Protein AF-A0A9N9AVM8-F1 (afdb_monomer_lite)

Radius of gyration: 22.64 Å; chains: 1; bounding box: 52×46×66 Å

Sequence (321 aa):
MDRPEHSYEWLEKNLNISKNNDIYFIKDAARLDYRIYDTPNSTLPYSKYSRKMEISDLLAIDTKVIHFGSLFGTFRVVPELSTNLEHAVFIRKHLVPTNSLVQRAANRIINKLGGAKNFIGLHIRVSDGFFMKFARPNIDKIYHQIIDTFTNLSPQEVDVLEGGTHDSDILVDDTVDLSKRQSRSIEIDNSSYQEIVNLNTLKEVKCRKPLHPTDKGVNTIIYIATDAESPRTNPLLFKFFNTFPCVFILDDFDQELAEIKSVRNAEDKTPLVSYLIPLLDATISANGFRFYGTPRSTFSKYIDKTLHPLYSGKELLIELE

pLDDT: mean 87.28, std 14.26, range [27.2, 98.62]

Structure (mmCIF, N/CA/C/O backbone):
data_AF-A0A9N9AVM8-F1
#
_entry.id   AF-A0A9N9AVM8-F1
#
loop_
_atom_site.group_PDB
_atom_site.id
_atom_site.type_symbol
_atom_site.label_atom_id
_atom_site.label_alt_id
_atom_site.label_comp_id
_atom_site.label_asym_id
_atom_site.label_entity_id
_atom_site.label_seq_id
_atom_site.pdbx_PDB_ins_code
_atom_site.Cartn_x
_atom_site.Cartn_y
_atom_site.Cartn_z
_atom_site.occupancy
_atom_site.B_iso_or_equiv
_atom_site.auth_seq_id
_atom_site.auth_comp_id
_atom_site.auth_asym_id
_atom_site.auth_atom_id
_atom_site.pdbx_PDB_model_num
ATOM 1 N N . MET A 1 1 ? -10.253 -20.100 12.403 1.00 47.50 1 MET A N 1
ATOM 2 C CA . MET A 1 1 ? -9.473 -19.988 13.648 1.00 47.50 1 MET A CA 1
ATOM 3 C C . MET A 1 1 ? -10.335 -19.248 14.637 1.00 47.50 1 MET A C 1
ATOM 5 O O . MET A 1 1 ? -10.527 -18.048 14.465 1.00 47.50 1 MET A O 1
ATOM 9 N N . ASP A 1 2 ? -10.887 -19.965 15.609 1.00 55.25 2 ASP A N 1
ATOM 10 C CA . ASP A 1 2 ? -11.349 -19.305 16.824 1.00 55.25 2 ASP A CA 1
ATOM 11 C C . ASP A 1 2 ? -10.125 -18.716 17.521 1.00 55.25 2 ASP A C 1
ATOM 13 O O . ASP A 1 2 ? -9.055 -19.323 17.500 1.00 55.25 2 ASP A O 1
ATOM 17 N N . ARG A 1 3 ? -10.266 -17.503 18.051 1.00 65.44 3 ARG A N 1
ATOM 18 C CA . ARG A 1 3 ? -9.274 -16.854 18.909 1.00 65.44 3 ARG A CA 1
ATOM 19 C C . ARG A 1 3 ? -9.744 -17.064 20.340 1.00 65.44 3 ARG A C 1
ATOM 21 O O . ARG A 1 3 ? -10.623 -16.311 20.771 1.00 65.44 3 ARG A O 1
ATOM 28 N N . PRO A 1 4 ? -9.275 -18.107 21.049 1.00 73.56 4 PRO A N 1
ATOM 29 C CA . PRO A 1 4 ? -9.786 -18.432 22.375 1.00 73.56 4 PRO A CA 1
ATOM 30 C C . PRO A 1 4 ? -9.653 -17.251 23.334 1.00 73.56 4 PRO A C 1
ATOM 32 O O . PRO A 1 4 ? -10.527 -17.040 24.163 1.00 73.56 4 PRO A O 1
ATOM 35 N N . GLU A 1 5 ? -8.620 -16.427 23.165 1.00 72.12 5 GLU A N 1
ATOM 36 C CA . GLU A 1 5 ? -8.361 -15.207 23.925 1.00 72.12 5 GLU A CA 1
ATOM 37 C C . GLU A 1 5 ? -9.397 -14.092 23.714 1.00 72.12 5 GLU A C 1
ATOM 39 O O . GLU A 1 5 ? -9.464 -13.150 24.494 1.00 72.12 5 GLU A O 1
ATOM 44 N N . HIS A 1 6 ? -10.236 -14.189 22.682 1.00 73.00 6 HIS A N 1
ATOM 45 C CA . HIS A 1 6 ? -11.364 -13.282 22.455 1.00 73.00 6 HIS A CA 1
ATOM 46 C C . HIS A 1 6 ? -12.717 -13.945 22.765 1.00 73.00 6 HIS A C 1
ATOM 48 O O . HIS A 1 6 ? -13.763 -13.325 22.560 1.00 73.00 6 HIS A O 1
ATOM 54 N N . SER A 1 7 ? -12.722 -15.201 23.227 1.00 82.19 7 SER A N 1
ATOM 55 C CA . SER A 1 7 ? -13.952 -15.877 23.647 1.00 82.19 7 SER A CA 1
ATOM 56 C C . SER A 1 7 ? -14.529 -15.224 24.900 1.00 82.19 7 SER A C 1
ATOM 58 O O . SER A 1 7 ? -13.802 -14.654 25.719 1.00 82.19 7 SER A O 1
ATOM 60 N N . TYR A 1 8 ? -15.847 -15.325 25.071 1.00 80.62 8 TYR A N 1
ATOM 61 C CA . TYR A 1 8 ? -16.497 -14.816 26.277 1.00 80.62 8 TYR A CA 1
ATOM 62 C C . TYR A 1 8 ? -15.976 -15.542 27.511 1.00 80.62 8 TYR A C 1
ATOM 64 O O . TYR A 1 8 ? -15.649 -14.900 28.498 1.00 80.62 8 TYR A O 1
ATOM 72 N N . GLU A 1 9 ? -15.791 -16.854 27.410 1.00 85.12 9 GLU A N 1
ATOM 73 C CA . GLU A 1 9 ? -15.259 -17.694 28.473 1.00 85.12 9 GLU A CA 1
ATOM 74 C C . GLU A 1 9 ? -13.873 -17.214 28.922 1.00 85.12 9 GLU A C 1
ATOM 76 O O . GLU A 1 9 ? -13.580 -17.165 30.118 1.00 85.12 9 GLU A O 1
ATOM 81 N N . TRP A 1 10 ? -13.014 -16.818 27.976 1.00 87.50 10 TRP A N 1
ATOM 82 C CA . TRP A 1 10 ? -11.709 -16.253 28.303 1.00 87.50 10 TRP A CA 1
ATOM 83 C C . TRP A 1 10 ? -11.830 -14.873 28.944 1.00 87.50 10 TRP A C 1
ATOM 85 O O . TRP A 1 10 ? -11.175 -14.633 29.959 1.00 87.50 10 TRP A O 1
ATOM 95 N N . LEU A 1 11 ? -12.657 -13.979 28.395 1.00 83.31 11 LEU A N 1
ATOM 96 C CA . LEU A 1 11 ? -12.836 -12.632 28.940 1.00 83.31 11 LEU A CA 1
ATOM 97 C C . LEU A 1 11 ? -13.381 -12.682 30.372 1.00 83.31 11 LEU A C 1
ATOM 99 O O . LEU A 1 11 ? -12.832 -12.029 31.255 1.00 83.31 11 LEU A O 1
ATOM 103 N N . GLU A 1 12 ? -14.401 -13.501 30.627 1.00 87.44 12 GLU A N 1
ATOM 104 C CA . GLU A 1 12 ? -14.993 -13.665 31.957 1.00 87.44 12 GLU A CA 1
ATOM 105 C C . GLU A 1 12 ? -13.974 -14.232 32.952 1.00 87.44 12 GLU A C 1
ATOM 107 O O . GLU A 1 12 ? -13.788 -13.685 34.042 1.00 87.44 12 GLU A O 1
ATOM 112 N N . LYS A 1 13 ? -13.237 -15.276 32.548 1.00 86.56 13 LYS A N 1
ATOM 113 C CA . LYS A 1 13 ? -12.227 -15.926 33.391 1.00 86.56 13 LYS A CA 1
ATOM 114 C C . LYS A 1 13 ? -11.033 -15.025 33.715 1.00 86.56 13 LYS A C 1
ATOM 116 O O . LYS A 1 13 ? -10.505 -15.113 34.821 1.00 86.56 13 LYS A O 1
ATOM 121 N N . ASN A 1 14 ? -10.566 -14.217 32.762 1.00 88.19 14 ASN A N 1
ATOM 122 C CA . ASN A 1 14 ? -9.300 -13.486 32.896 1.00 88.19 14 ASN A CA 1
ATOM 123 C C . ASN A 1 14 ? -9.474 -12.012 33.277 1.00 88.19 14 ASN A C 1
ATOM 125 O O . ASN A 1 14 ? -8.561 -11.440 33.866 1.00 88.19 14 ASN A O 1
ATOM 129 N N . LEU A 1 15 ? -10.614 -11.391 32.963 1.00 85.31 15 LEU A N 1
ATOM 130 C CA . LEU A 1 15 ? -10.867 -9.973 33.245 1.00 85.31 15 LEU A CA 1
ATOM 131 C C . LEU A 1 15 ? -11.865 -9.752 34.390 1.00 85.31 15 LEU A C 1
ATOM 133 O O . LEU A 1 15 ? -12.131 -8.605 34.739 1.00 85.31 15 LEU A O 1
ATOM 137 N N . ASN A 1 16 ? -12.400 -10.826 34.989 1.00 87.06 16 ASN A N 1
ATOM 138 C CA . ASN A 1 16 ? -13.416 -10.762 36.046 1.00 87.06 16 ASN A CA 1
ATOM 139 C C . ASN A 1 16 ? -14.626 -9.895 35.636 1.00 87.06 16 ASN A C 1
ATOM 141 O O . ASN A 1 16 ? -15.100 -9.033 36.386 1.00 87.06 16 ASN A O 1
ATOM 145 N N . ILE A 1 17 ? -15.084 -10.104 34.400 1.00 88.69 17 ILE A N 1
ATOM 146 C CA . ILE A 1 17 ? -16.274 -9.465 33.836 1.00 88.69 17 ILE A CA 1
ATOM 147 C C . ILE A 1 17 ? -17.387 -10.500 33.674 1.00 88.69 17 ILE A C 1
ATOM 149 O O . ILE A 1 17 ? -17.114 -11.666 33.424 1.00 88.69 17 ILE A O 1
ATOM 153 N N . SER A 1 18 ? -18.641 -10.081 33.795 1.00 87.75 18 SER A N 1
ATOM 154 C CA . SER A 1 18 ? -19.824 -10.863 33.429 1.00 87.75 18 SER A CA 1
ATOM 155 C C . SER A 1 18 ? -20.342 -10.393 32.076 1.00 87.75 18 SER A C 1
ATOM 157 O O . SER A 1 18 ? -20.694 -9.221 31.929 1.00 87.75 18 SER A O 1
ATOM 159 N N . LYS A 1 19 ? -20.463 -11.289 31.091 1.00 83.38 19 LYS A N 1
ATOM 160 C CA . LYS A 1 19 ? -20.948 -10.934 29.746 1.00 83.38 19 LYS A CA 1
ATOM 161 C C . LYS A 1 19 ? -22.287 -10.192 29.761 1.00 83.38 19 LYS A C 1
ATOM 163 O O . LYS A 1 19 ? -22.502 -9.306 28.939 1.00 83.38 19 LYS A O 1
ATOM 168 N N . ASN A 1 20 ? -23.183 -10.570 30.670 1.00 85.62 20 ASN A N 1
ATOM 169 C CA . ASN A 1 20 ? -24.544 -10.036 30.718 1.00 85.62 20 ASN A CA 1
ATOM 170 C C . ASN A 1 20 ? -24.656 -8.719 31.498 1.00 85.62 20 ASN A C 1
ATOM 172 O O . ASN A 1 20 ? -25.630 -8.001 31.300 1.00 85.62 20 ASN A O 1
ATOM 176 N N . ASN A 1 21 ? -23.687 -8.409 32.367 1.00 86.94 21 ASN A N 1
ATOM 177 C CA . ASN A 1 21 ? -23.789 -7.277 33.295 1.00 86.94 21 ASN A CA 1
ATOM 178 C C . ASN A 1 21 ? -22.694 -6.221 33.099 1.00 86.94 21 ASN A C 1
ATOM 180 O O . ASN A 1 21 ? -22.912 -5.062 33.426 1.00 86.94 21 ASN A O 1
ATOM 184 N N . ASP A 1 22 ? -21.524 -6.605 32.588 1.00 91.31 22 ASP A N 1
ATOM 185 C CA . ASP A 1 22 ? -20.335 -5.746 32.542 1.00 91.31 22 ASP A CA 1
ATOM 186 C C . ASP A 1 22 ? -19.972 -5.275 31.123 1.00 91.31 22 ASP A C 1
ATOM 188 O O . ASP A 1 22 ? -19.019 -4.507 30.967 1.00 91.31 22 ASP A O 1
ATOM 192 N N . ILE A 1 23 ? -20.702 -5.729 30.094 1.00 90.12 23 ILE A N 1
ATOM 193 C CA . ILE A 1 23 ? -20.414 -5.418 28.688 1.00 90.12 23 ILE A CA 1
ATOM 194 C C . ILE A 1 23 ? -21.560 -4.634 28.048 1.00 90.12 23 ILE A C 1
ATOM 196 O O . ILE A 1 23 ? -22.674 -5.140 27.904 1.00 90.12 23 ILE A O 1
ATOM 200 N N . TYR A 1 24 ? -21.255 -3.434 27.558 1.00 93.12 24 TYR A N 1
ATOM 201 C CA . TYR A 1 24 ? -22.134 -2.693 26.662 1.00 93.12 24 TYR A CA 1
ATOM 202 C C . TYR A 1 24 ? -21.805 -3.004 25.200 1.00 93.12 24 TYR A C 1
ATOM 204 O O . TYR A 1 24 ? -20.690 -2.774 24.726 1.00 93.12 24 TYR A O 1
ATOM 212 N N . PHE A 1 25 ? -22.785 -3.516 24.456 1.00 91.38 25 PHE A N 1
ATOM 213 C CA . PHE A 1 25 ? -22.599 -3.907 23.060 1.00 91.38 25 PHE A CA 1
ATOM 214 C C . PHE A 1 25 ? -23.046 -2.813 22.095 1.00 91.38 25 PHE A C 1
ATOM 216 O O . PHE A 1 25 ? -24.234 -2.513 21.983 1.00 91.38 25 PHE A O 1
ATOM 223 N N . ILE A 1 26 ? -22.107 -2.319 21.295 1.00 92.88 26 ILE A N 1
ATOM 224 C CA . ILE A 1 26 ? -22.390 -1.480 20.132 1.00 92.88 26 ILE A CA 1
ATOM 225 C C . ILE A 1 26 ? -22.439 -2.393 18.912 1.00 92.88 26 ILE A C 1
ATOM 227 O O . ILE A 1 26 ? -21.410 -2.763 18.348 1.00 92.88 26 ILE A O 1
ATOM 231 N N . LYS A 1 27 ? -23.650 -2.795 18.527 1.00 90.44 27 LYS A N 1
ATOM 232 C CA . LYS A 1 27 ? -23.879 -3.671 17.373 1.00 90.44 27 LYS A CA 1
ATOM 233 C C . LYS A 1 27 ? -24.031 -2.841 16.101 1.00 90.44 27 LYS A C 1
ATOM 235 O O . LYS A 1 27 ? -24.834 -1.912 16.069 1.00 90.44 27 LYS A O 1
ATOM 240 N N . ASP A 1 28 ? -23.292 -3.198 15.055 1.00 89.56 28 ASP A N 1
ATOM 241 C CA . ASP A 1 28 ? -23.462 -2.616 13.725 1.00 89.56 28 ASP A CA 1
ATOM 242 C C . ASP A 1 28 ? -24.804 -3.072 13.124 1.00 89.56 28 ASP A C 1
ATOM 244 O O . ASP A 1 28 ? -25.067 -4.271 13.014 1.00 89.56 28 ASP A O 1
ATOM 248 N N . ALA A 1 29 ? -25.640 -2.127 12.690 1.00 89.19 29 ALA A N 1
ATOM 249 C CA . ALA A 1 29 ? -26.863 -2.442 11.939 1.00 89.19 29 ALA A CA 1
ATOM 250 C C . ALA A 1 29 ? -26.583 -2.781 10.461 1.00 89.19 29 ALA A C 1
ATOM 252 O O . ALA A 1 29 ? -27.366 -3.465 9.801 1.00 89.19 29 ALA A O 1
ATOM 253 N N . ALA A 1 30 ? -25.460 -2.293 9.930 1.00 87.19 30 ALA A N 1
ATOM 254 C CA . ALA A 1 30 ? -25.038 -2.479 8.549 1.00 87.19 30 ALA A CA 1
ATOM 255 C C . ALA A 1 30 ? -23.512 -2.369 8.416 1.00 87.19 30 ALA A C 1
ATOM 257 O O . ALA A 1 30 ? -22.801 -1.924 9.317 1.00 87.19 30 ALA A O 1
ATOM 258 N N . ARG A 1 31 ? -22.978 -2.732 7.245 1.00 84.44 31 ARG A N 1
ATOM 259 C CA . ARG A 1 31 ? -21.565 -2.491 6.930 1.00 84.44 31 ARG A CA 1
ATOM 260 C C . ARG A 1 31 ? -21.314 -0.981 6.865 1.00 84.44 31 ARG A C 1
ATOM 262 O O . ARG A 1 31 ? -21.927 -0.322 6.034 1.00 84.44 31 ARG A O 1
ATOM 269 N N . LEU A 1 32 ? -20.346 -0.484 7.644 1.00 88.31 32 LEU A N 1
ATOM 270 C CA . LEU A 1 32 ? -20.077 0.956 7.812 1.00 88.31 32 LEU A CA 1
ATOM 271 C C . LEU A 1 32 ? -21.249 1.680 8.504 1.00 88.31 32 LEU A C 1
ATOM 273 O O . LEU A 1 32 ? -21.699 2.726 8.049 1.00 88.31 32 LEU A O 1
ATOM 277 N N . ASP A 1 33 ? -21.758 1.110 9.596 1.00 93.25 33 ASP A N 1
ATOM 278 C CA . ASP A 1 33 ? -22.875 1.685 10.352 1.00 93.25 33 ASP A CA 1
ATOM 279 C C . ASP A 1 33 ? -22.539 3.085 10.893 1.00 93.25 33 ASP A C 1
ATOM 281 O O . ASP A 1 33 ? -23.108 4.074 10.443 1.00 93.25 33 ASP A O 1
ATOM 285 N N . TYR A 1 34 ? -21.555 3.202 11.783 1.00 93.50 34 TYR A N 1
ATOM 286 C CA . TYR A 1 34 ? -21.273 4.452 12.491 1.00 93.50 34 TYR A CA 1
ATOM 287 C C . TYR A 1 34 ? -19.883 5.025 12.208 1.00 93.50 34 TYR A C 1
ATOM 289 O O . TYR A 1 34 ? -18.908 4.288 12.023 1.00 93.50 34 TYR A O 1
ATOM 297 N N . ARG A 1 35 ? -19.805 6.358 12.258 1.00 94.06 35 ARG A N 1
ATOM 298 C CA . ARG A 1 35 ? -18.573 7.153 12.335 1.00 94.06 35 ARG A CA 1
ATOM 299 C C . ARG A 1 35 ? -18.531 7.864 13.690 1.00 94.06 35 ARG A C 1
ATOM 301 O O . ARG A 1 35 ? -19.532 8.445 14.099 1.00 94.06 35 ARG A O 1
ATOM 308 N N . ILE A 1 36 ? -17.400 7.765 14.380 1.00 94.75 36 ILE A N 1
ATOM 309 C CA . ILE A 1 36 ? -17.165 8.281 15.731 1.00 94.75 36 ILE A CA 1
ATOM 310 C C . ILE A 1 36 ? -16.502 9.656 15.633 1.00 94.75 36 ILE A C 1
ATOM 312 O O . ILE A 1 36 ? -15.448 9.779 15.010 1.00 94.75 36 ILE A O 1
ATOM 316 N N . TYR A 1 37 ? -17.100 10.653 16.273 1.00 95.50 37 TYR A N 1
ATOM 317 C CA . TYR A 1 37 ? -16.641 12.038 16.313 1.00 95.50 37 TYR A CA 1
ATOM 318 C C . TYR A 1 37 ? -16.233 12.410 17.729 1.00 95.50 37 TYR A C 1
ATOM 320 O O . TYR A 1 37 ? -16.949 12.110 18.684 1.00 95.50 37 TYR A O 1
ATOM 328 N N . ASP A 1 38 ? -15.094 13.074 17.871 1.00 94.94 38 ASP A N 1
ATOM 329 C CA . ASP A 1 38 ? -14.595 13.495 19.177 1.00 94.94 38 ASP A CA 1
ATOM 330 C C . ASP A 1 38 ? -15.118 14.861 19.641 1.00 94.94 38 ASP A C 1
ATOM 332 O O . ASP A 1 38 ? -14.898 15.243 20.788 1.00 94.94 38 ASP A O 1
ATOM 336 N N . THR A 1 39 ? -15.851 15.565 18.776 1.00 92.19 39 THR A N 1
ATOM 337 C CA . THR A 1 39 ? -16.512 16.833 19.083 1.00 92.19 39 THR A CA 1
ATOM 338 C C . THR A 1 39 ? -17.985 16.820 18.650 1.00 92.19 39 THR A C 1
ATOM 340 O O . THR A 1 39 ? -18.301 16.429 17.517 1.00 92.19 39 THR A O 1
ATOM 343 N N . PRO A 1 40 ? -18.916 17.288 19.506 1.00 88.94 40 PRO A N 1
ATOM 344 C CA . PRO A 1 40 ? -20.331 17.390 19.145 1.00 88.94 40 PRO A CA 1
ATOM 345 C C . PRO A 1 40 ? -20.565 18.405 18.018 1.00 88.94 40 PRO A C 1
ATOM 347 O O . PRO A 1 40 ? -21.476 18.241 17.207 1.00 88.94 40 PRO A O 1
ATOM 350 N N . ASN A 1 41 ? -19.683 19.402 17.899 1.00 91.38 41 ASN A N 1
ATOM 351 C CA . ASN A 1 41 ? -19.792 20.502 16.940 1.00 91.38 41 ASN A CA 1
ATOM 352 C C . ASN A 1 41 ? -19.173 20.199 15.566 1.00 91.38 41 ASN A C 1
ATOM 354 O O . ASN A 1 41 ? -19.029 21.115 14.757 1.00 91.38 41 ASN A O 1
ATOM 358 N N . SER A 1 42 ? -18.788 18.946 15.300 1.00 92.00 42 SER A N 1
ATOM 359 C CA . SER A 1 42 ? -18.222 18.563 14.004 1.00 92.00 42 SER A CA 1
ATOM 360 C C . SER A 1 42 ? -19.177 18.900 12.861 1.00 92.00 42 SER A C 1
ATOM 362 O O . SER A 1 42 ? -20.348 18.508 12.874 1.00 92.00 42 SER A O 1
ATOM 364 N N . THR A 1 43 ? -18.657 19.588 11.848 1.00 92.00 43 THR A N 1
ATOM 365 C CA . THR A 1 43 ? -19.361 19.869 10.589 1.00 92.00 43 THR A CA 1
ATOM 366 C C . THR A 1 43 ? -19.018 18.858 9.493 1.00 92.00 43 THR A C 1
ATOM 368 O O . THR A 1 43 ? -19.553 18.949 8.386 1.00 92.00 43 THR A O 1
ATOM 371 N N . LEU A 1 44 ? -18.149 17.880 9.782 1.00 91.44 44 LEU A N 1
ATOM 372 C CA . LEU A 1 44 ? -17.693 16.900 8.801 1.00 91.44 44 LEU A CA 1
ATOM 373 C C . LEU A 1 44 ? -18.787 15.862 8.495 1.00 91.44 44 LEU A C 1
ATOM 375 O O . LEU A 1 44 ? -19.389 15.289 9.413 1.00 91.44 44 LEU A O 1
ATOM 379 N N . PRO A 1 45 ? -19.046 15.559 7.209 1.00 89.69 45 PRO A N 1
ATOM 380 C CA . PRO A 1 45 ? -20.104 14.637 6.812 1.00 89.69 45 PRO A CA 1
ATOM 381 C C . PRO A 1 45 ? -19.839 13.211 7.302 1.00 89.69 45 PRO A C 1
ATOM 383 O O . PRO A 1 45 ? -18.712 12.816 7.575 1.00 89.69 45 PRO A O 1
ATOM 386 N N . TYR A 1 46 ? -20.862 12.354 7.316 1.00 87.88 46 TYR A N 1
ATOM 387 C CA . TYR A 1 46 ? -20.686 10.935 7.678 1.00 87.88 46 TYR A CA 1
ATOM 388 C C . TYR A 1 46 ? -19.871 10.150 6.636 1.00 87.88 46 TYR A C 1
ATOM 390 O O . TYR A 1 46 ? -19.492 9.001 6.865 1.00 87.88 46 TYR A O 1
ATOM 398 N N . SER A 1 47 ? -19.550 10.773 5.496 1.00 87.25 47 SER A N 1
ATOM 399 C CA . SER A 1 47 ? -18.825 10.166 4.383 1.00 87.25 47 SER A CA 1
ATOM 400 C C . SER A 1 47 ? -19.542 8.895 3.898 1.00 87.25 47 SER A C 1
ATOM 402 O O . SER A 1 47 ? -20.650 8.972 3.373 1.00 87.25 47 SER A O 1
ATOM 404 N N . LYS A 1 48 ? -18.924 7.725 4.064 1.00 87.69 48 LYS A N 1
ATOM 405 C CA . LYS A 1 48 ? -19.464 6.404 3.699 1.00 87.69 48 LYS A CA 1
ATOM 406 C C . LYS A 1 48 ? -20.215 5.694 4.832 1.00 87.69 48 LYS A C 1
ATOM 408 O O . LYS A 1 48 ? -20.588 4.535 4.649 1.00 87.69 48 LYS A O 1
ATOM 413 N N . TYR A 1 49 ? -20.331 6.326 5.998 1.00 92.38 49 TYR A N 1
ATOM 414 C CA . TYR A 1 49 ? -20.981 5.757 7.173 1.00 92.38 49 TYR A CA 1
ATOM 415 C C . TYR A 1 49 ? -22.439 6.209 7.273 1.00 92.38 49 TYR A C 1
ATOM 417 O O . TYR A 1 49 ? -22.816 7.241 6.723 1.00 92.38 49 TYR A O 1
ATOM 425 N N . SER A 1 50 ? -23.258 5.417 7.961 1.00 92.12 50 SER A N 1
ATOM 426 C CA . SER A 1 50 ? -24.718 5.582 7.980 1.00 92.12 50 SER A CA 1
ATOM 427 C C . SER A 1 50 ? -25.216 6.487 9.110 1.00 92.12 50 SER A C 1
ATOM 429 O O . SER A 1 50 ? -26.271 7.100 8.971 1.00 92.12 50 SER A O 1
ATOM 431 N N . ARG A 1 51 ? -24.472 6.597 10.218 1.00 92.12 51 ARG A N 1
ATOM 432 C CA . ARG A 1 51 ? -24.845 7.435 11.368 1.00 92.12 51 ARG A CA 1
ATOM 433 C C . ARG A 1 51 ? -23.651 8.020 12.122 1.00 92.12 51 ARG A C 1
ATOM 435 O O . ARG A 1 51 ? -22.542 7.481 12.081 1.00 92.12 51 ARG A O 1
ATOM 442 N N . LYS A 1 52 ? -23.919 9.100 12.860 1.00 92.69 52 LYS A N 1
ATOM 443 C CA . LYS A 1 52 ? -22.997 9.703 13.832 1.00 92.69 52 LYS A CA 1
ATOM 444 C C . LYS A 1 52 ? -22.977 8.895 15.131 1.00 92.69 52 LYS A C 1
ATOM 446 O O . LYS A 1 52 ? -23.988 8.321 15.534 1.00 92.69 52 LYS A O 1
ATOM 451 N N . MET A 1 53 ? -21.825 8.881 15.779 1.00 94.19 53 MET A N 1
ATOM 452 C CA . MET A 1 53 ? -21.625 8.495 17.170 1.00 94.19 53 MET A CA 1
ATOM 453 C C . MET A 1 53 ? -20.633 9.482 17.772 1.00 94.19 53 MET A C 1
ATOM 455 O O . MET A 1 53 ? -19.660 9.827 17.104 1.00 94.19 53 MET A O 1
ATOM 459 N N . GLU A 1 54 ? -20.852 9.943 18.996 1.00 94.56 54 GLU A N 1
ATOM 460 C CA . GLU A 1 54 ? -19.937 10.884 19.641 1.00 94.56 54 GLU A CA 1
ATOM 461 C C . GLU A 1 54 ? -19.130 10.198 20.744 1.00 94.56 54 GLU A C 1
ATOM 463 O O . GLU A 1 54 ? -19.597 9.261 21.392 1.00 94.56 54 GLU A O 1
ATOM 468 N N . ILE A 1 55 ? -17.896 10.653 20.975 1.00 93.44 55 ILE A N 1
ATOM 469 C CA . ILE A 1 55 ? -17.089 10.155 22.098 1.00 93.44 55 ILE A CA 1
ATOM 470 C C . ILE A 1 55 ? -17.763 10.479 23.440 1.00 93.44 55 ILE A C 1
ATOM 472 O O . ILE A 1 55 ? -17.675 9.676 24.362 1.00 93.44 55 ILE A O 1
ATOM 476 N N . SER A 1 56 ? -18.486 11.597 23.548 1.00 92.81 56 SER A N 1
ATOM 477 C CA . SER A 1 56 ? -19.317 11.938 24.714 1.00 92.81 56 SER A CA 1
ATOM 478 C C . SER A 1 56 ? -20.358 10.860 25.025 1.00 92.81 56 SER A C 1
ATOM 480 O O . SER A 1 56 ? -20.502 10.485 26.188 1.00 92.81 56 SER A O 1
ATOM 482 N N . ASP A 1 57 ? -21.024 10.314 24.003 1.00 93.19 57 ASP A N 1
ATOM 483 C CA . ASP A 1 57 ? -21.987 9.219 24.173 1.00 93.19 57 ASP A CA 1
ATOM 484 C C . ASP A 1 57 ? -21.296 7.963 24.710 1.00 93.19 57 ASP A C 1
ATOM 486 O O . ASP A 1 57 ? -21.838 7.269 25.566 1.00 93.19 57 ASP A O 1
ATOM 490 N N . LEU A 1 58 ? -20.081 7.681 24.226 1.00 93.75 58 LEU A N 1
ATOM 491 C CA . LEU A 1 58 ? -19.284 6.543 24.683 1.00 93.75 58 LEU A CA 1
ATOM 492 C C . LEU A 1 58 ? -18.818 6.708 26.134 1.00 93.75 58 LEU A C 1
ATOM 494 O O . LEU A 1 58 ? -18.823 5.740 26.886 1.00 93.75 58 LEU A O 1
ATOM 498 N N . LEU A 1 59 ? -18.439 7.925 26.532 1.00 92.94 59 LEU A N 1
ATOM 499 C CA . LEU A 1 59 ? -18.021 8.248 27.900 1.00 92.94 59 LEU A CA 1
ATOM 500 C C . LEU A 1 59 ? -19.172 8.168 28.908 1.00 92.94 59 LEU A C 1
ATOM 502 O O . LEU A 1 59 ? -18.928 7.939 30.089 1.00 92.94 59 LEU A O 1
ATOM 506 N N . ALA A 1 60 ? -20.414 8.346 28.457 1.00 95.06 60 ALA A N 1
ATOM 507 C CA . ALA A 1 60 ? -21.600 8.221 29.298 1.00 95.06 60 ALA A CA 1
ATOM 508 C C . ALA A 1 60 ? -21.991 6.758 29.595 1.00 95.06 60 ALA A C 1
ATOM 510 O O . ALA A 1 60 ? -22.896 6.517 30.395 1.00 95.06 60 ALA A O 1
ATOM 511 N N . ILE A 1 61 ? -21.342 5.775 28.958 1.00 94.88 61 ILE A N 1
ATOM 512 C CA . ILE A 1 61 ? -21.623 4.353 29.171 1.00 94.88 61 ILE A CA 1
ATOM 513 C C . ILE A 1 61 ? -20.954 3.883 30.469 1.00 94.88 61 ILE A C 1
ATOM 515 O O . ILE A 1 61 ? -19.749 3.639 30.510 1.00 94.88 61 ILE A O 1
ATOM 519 N N . ASP A 1 62 ? -21.760 3.668 31.507 1.00 92.38 62 ASP A N 1
ATOM 520 C CA . ASP A 1 62 ? -21.318 3.132 32.802 1.00 92.38 62 ASP A CA 1
ATOM 521 C C . ASP A 1 62 ? -21.261 1.592 32.791 1.00 92.38 62 ASP A C 1
ATOM 523 O O . ASP A 1 62 ? -22.061 0.896 33.415 1.00 92.38 62 ASP A O 1
ATOM 527 N N . THR A 1 63 ? -20.340 1.038 31.996 1.00 91.56 63 THR A N 1
ATOM 528 C CA . THR A 1 63 ? -20.023 -0.401 31.994 1.00 91.56 63 THR A CA 1
ATOM 529 C C . THR A 1 63 ? -18.517 -0.609 31.932 1.00 91.56 63 THR A C 1
ATOM 531 O O . THR A 1 63 ? -17.792 0.224 31.391 1.00 91.56 63 THR A O 1
ATOM 534 N N . LYS A 1 64 ? -18.029 -1.743 32.446 1.00 89.00 64 LYS A N 1
ATOM 535 C CA . LYS A 1 64 ? -16.586 -2.028 32.480 1.00 89.00 64 LYS A CA 1
ATOM 536 C C . LYS A 1 64 ? -15.980 -2.183 31.085 1.00 89.00 64 LYS A C 1
ATOM 538 O O . LYS A 1 64 ? -14.801 -1.894 30.901 1.00 89.00 64 LYS A O 1
ATOM 543 N N . VAL A 1 65 ? -16.756 -2.685 30.121 1.00 88.38 65 VAL A N 1
ATOM 544 C CA . VAL A 1 65 ? -16.277 -2.993 28.770 1.00 88.38 65 VAL A CA 1
ATOM 545 C C . VAL A 1 65 ? -17.272 -2.510 27.722 1.00 88.38 65 VAL A C 1
ATOM 547 O O . VAL A 1 65 ? -18.434 -2.906 27.719 1.00 88.38 65 VAL A O 1
ATOM 550 N N . ILE A 1 66 ? -16.782 -1.734 26.755 1.00 91.50 66 ILE A N 1
ATOM 551 C CA . ILE A 1 66 ? -17.520 -1.414 25.530 1.00 91.50 66 ILE A CA 1
ATOM 552 C C . ILE A 1 66 ? -17.061 -2.370 24.430 1.00 91.50 66 ILE A C 1
ATOM 554 O O . ILE A 1 66 ? -15.890 -2.389 24.049 1.00 91.50 66 ILE A O 1
ATOM 558 N N . HIS A 1 67 ? -17.992 -3.155 23.892 1.00 89.00 67 HIS A N 1
ATOM 559 C CA . HIS A 1 67 ? -17.730 -4.089 22.806 1.00 89.00 67 HIS A CA 1
ATOM 560 C C . HIS A 1 67 ? -18.320 -3.570 21.491 1.00 89.00 67 HIS A C 1
ATOM 562 O O . HIS A 1 67 ? -19.535 -3.585 21.284 1.00 89.00 67 HIS A O 1
ATOM 568 N N . PHE A 1 68 ? -17.454 -3.190 20.554 1.00 91.44 68 PHE A N 1
ATOM 569 C CA . PHE A 1 68 ? -17.845 -2.783 19.203 1.00 91.44 68 PHE A CA 1
ATOM 570 C C . PHE A 1 68 ? -17.997 -3.992 18.274 1.00 91.44 68 PHE A C 1
ATOM 572 O O . PHE A 1 68 ? -17.151 -4.883 18.271 1.00 91.44 68 PHE A O 1
ATOM 579 N N . GLY A 1 69 ? -19.046 -4.015 17.451 1.00 87.75 69 GLY A N 1
ATOM 580 C CA . GLY A 1 69 ? -19.219 -5.034 16.413 1.00 87.75 69 GLY A CA 1
ATOM 581 C C . GLY A 1 69 ? -18.139 -4.945 15.331 1.00 87.75 69 GLY A C 1
ATOM 582 O O . GLY A 1 69 ? -17.568 -5.960 14.932 1.00 87.75 69 GLY A O 1
ATOM 583 N N . SER A 1 70 ? -17.798 -3.732 14.888 1.00 85.62 70 SER A N 1
ATOM 584 C CA . SER A 1 70 ? -16.696 -3.502 13.960 1.00 85.62 70 SER A CA 1
ATOM 585 C C . SER A 1 70 ? -16.027 -2.145 14.156 1.00 85.62 70 SER A C 1
ATOM 587 O O . SER A 1 70 ? -16.651 -1.096 14.037 1.00 85.62 70 SER A O 1
ATOM 589 N N . LEU A 1 71 ? -14.705 -2.143 14.330 1.00 87.06 71 LEU A N 1
ATOM 590 C CA . LEU A 1 71 ? -13.882 -0.932 14.197 1.00 87.06 71 LEU A CA 1
ATOM 591 C C . LEU A 1 71 ? -13.221 -0.817 12.816 1.00 87.06 71 LEU A C 1
ATOM 593 O O . LEU A 1 71 ? -12.428 0.087 12.566 1.00 87.06 71 LEU A O 1
ATOM 597 N N . PHE A 1 72 ? -13.559 -1.713 11.886 1.00 83.69 72 PHE A N 1
ATOM 598 C CA . PHE A 1 72 ? -12.975 -1.715 10.552 1.00 83.69 72 PHE A CA 1
ATOM 599 C C . PHE A 1 72 ? -13.489 -0.541 9.711 1.00 83.69 72 PHE A C 1
ATOM 601 O O . PHE A 1 72 ? -14.697 -0.310 9.608 1.00 83.69 72 PHE A O 1
ATOM 608 N N . GLY A 1 73 ? -12.572 0.158 9.043 1.00 80.94 73 GLY A N 1
ATOM 609 C CA . GLY A 1 73 ? -12.883 1.183 8.051 1.00 80.94 73 GLY A CA 1
ATOM 610 C C . GLY A 1 73 ? -12.028 2.435 8.213 1.00 80.94 73 GLY A C 1
ATOM 611 O O . GLY A 1 73 ? -11.863 2.966 9.307 1.00 80.94 73 GLY A O 1
ATOM 612 N N . THR A 1 74 ? -11.496 2.942 7.099 1.00 82.38 74 THR A N 1
ATOM 613 C CA . THR A 1 74 ? -10.789 4.231 7.105 1.00 82.38 74 THR A CA 1
ATOM 614 C C . THR A 1 74 ? -11.726 5.353 7.540 1.00 82.38 74 THR A C 1
ATOM 616 O O . THR A 1 74 ? -12.903 5.347 7.164 1.00 82.38 74 THR A O 1
ATOM 619 N N . PHE A 1 75 ? -11.193 6.294 8.322 1.00 87.06 75 PHE A N 1
ATOM 620 C CA . PHE A 1 75 ? -11.915 7.458 8.851 1.00 87.06 75 PHE A CA 1
ATOM 621 C C . PHE A 1 75 ? -13.102 7.140 9.760 1.00 87.06 75 PHE A C 1
ATOM 623 O O . PHE A 1 75 ? -13.994 7.971 9.913 1.00 87.06 75 PHE A O 1
ATOM 630 N N . ARG A 1 76 ? -13.139 5.939 10.357 1.00 90.75 76 ARG A N 1
ATOM 631 C CA . ARG A 1 76 ? -14.193 5.584 11.314 1.00 90.75 76 ARG A CA 1
ATOM 632 C C . ARG A 1 76 ? -14.146 6.454 12.566 1.00 90.75 76 ARG A C 1
ATOM 634 O O . ARG A 1 76 ? -15.202 6.748 13.100 1.00 90.75 76 ARG A O 1
ATOM 641 N N . VAL A 1 77 ? -12.958 6.853 13.014 1.00 92.00 77 VAL A N 1
ATOM 642 C CA . VAL A 1 77 ? -12.764 7.809 14.112 1.00 92.00 77 VAL A CA 1
ATOM 643 C C . VAL A 1 77 ? -12.265 9.120 13.517 1.00 92.00 77 VAL A C 1
ATOM 645 O O . VAL A 1 77 ? -11.341 9.098 12.700 1.00 92.00 77 VAL A O 1
ATOM 648 N N . VAL A 1 78 ? -12.888 10.228 13.911 1.00 93.19 78 VAL A N 1
ATOM 649 C CA . VAL A 1 78 ? -12.580 11.590 13.468 1.00 93.19 78 VAL A CA 1
ATOM 650 C C . VAL A 1 78 ? -12.023 12.366 14.663 1.00 93.19 78 VAL A C 1
ATOM 652 O O . VAL A 1 78 ? -12.802 12.781 15.518 1.00 93.19 78 VAL A O 1
ATOM 655 N N . PRO A 1 79 ? -10.689 12.477 14.777 1.00 92.88 79 PRO A N 1
ATOM 656 C CA . PRO A 1 79 ? -10.049 13.230 15.847 1.00 92.88 79 PRO A CA 1
ATOM 657 C C . PRO A 1 79 ? -9.883 14.698 15.424 1.00 92.88 79 PRO A C 1
ATOM 659 O O . PRO A 1 79 ? -8.890 15.034 14.793 1.00 92.88 79 PRO A O 1
ATOM 662 N N . GLU A 1 80 ? -10.850 15.568 15.706 1.00 93.31 80 GLU A N 1
ATOM 663 C CA . GLU A 1 80 ? -10.755 17.009 15.413 1.00 93.31 80 GLU A CA 1
ATOM 664 C C . GLU A 1 80 ? -10.060 17.793 16.530 1.00 93.31 80 GLU A C 1
ATOM 666 O O . GLU A 1 80 ? -9.418 18.812 16.267 1.00 93.31 80 GLU A O 1
ATOM 671 N N . LEU A 1 81 ? -10.164 17.336 17.781 1.00 92.75 81 LEU A N 1
ATOM 672 C CA . LEU A 1 81 ? -9.516 17.997 18.910 1.00 92.75 81 LEU A CA 1
ATOM 673 C C . LEU A 1 81 ? -7.999 17.785 18.845 1.00 92.75 81 LEU A C 1
ATOM 675 O O . LEU A 1 81 ? -7.524 16.669 18.629 1.00 92.75 81 LEU A O 1
ATOM 679 N N . SER A 1 82 ? -7.220 18.843 19.096 1.00 89.19 82 SER A N 1
ATOM 680 C CA . SER A 1 82 ? -5.750 18.805 19.009 1.00 89.19 82 SER A CA 1
ATOM 681 C C . SER A 1 82 ? -5.123 17.709 19.876 1.00 89.19 82 SER A C 1
ATOM 683 O O . SER A 1 82 ? -4.245 16.985 19.413 1.00 89.19 82 SER A O 1
ATOM 685 N N . THR A 1 83 ? -5.628 17.509 21.094 1.00 89.31 83 THR A N 1
ATOM 686 C CA . THR A 1 83 ? -5.179 16.434 21.992 1.00 89.31 83 THR A CA 1
ATOM 687 C C . THR A 1 83 ? -5.428 15.043 21.403 1.00 89.31 83 THR A C 1
ATOM 689 O O . THR A 1 83 ? -4.596 14.147 21.523 1.00 89.31 83 THR A O 1
ATOM 692 N N . ASN A 1 84 ? -6.550 14.843 20.710 1.00 91.19 84 ASN A N 1
ATOM 693 C CA . ASN A 1 84 ? -6.890 13.558 20.101 1.00 91.19 84 ASN A CA 1
ATOM 694 C C . ASN A 1 84 ? -6.147 13.321 18.784 1.00 91.19 84 ASN A C 1
ATOM 696 O O . ASN A 1 84 ? -5.848 12.171 18.451 1.00 91.19 84 ASN A O 1
ATOM 700 N N . LEU A 1 85 ? -5.796 14.386 18.056 1.00 91.19 85 LEU A N 1
ATOM 701 C CA . LEU A 1 85 ? -4.906 14.307 16.898 1.00 91.19 85 LEU A CA 1
ATOM 702 C C . LEU A 1 85 ? -3.537 13.741 17.291 1.00 91.19 85 LEU A C 1
ATOM 704 O O . LEU A 1 85 ? -3.035 12.844 16.611 1.00 91.19 85 LEU A O 1
ATOM 708 N N . GLU A 1 86 ? -2.966 14.183 18.414 1.00 90.88 86 GLU A N 1
ATOM 709 C CA . GLU A 1 86 ? -1.704 13.639 18.935 1.00 90.88 86 GLU A CA 1
ATOM 710 C C . GLU A 1 86 ? -1.814 12.140 19.245 1.00 90.88 86 GLU A C 1
ATOM 712 O O . GLU A 1 86 ? -0.948 11.352 18.851 1.00 90.88 86 GLU A O 1
ATOM 717 N N . HIS A 1 87 ? -2.917 11.710 19.866 1.00 91.69 87 HIS A N 1
ATOM 718 C CA . HIS A 1 87 ? -3.189 10.290 20.095 1.00 91.69 87 HIS A CA 1
ATOM 719 C C . HIS A 1 87 ? -3.348 9.502 18.787 1.00 91.69 87 HIS A C 1
ATOM 721 O O . HIS A 1 87 ? -2.834 8.388 18.671 1.00 91.69 87 HIS A O 1
ATOM 727 N N . ALA A 1 88 ? -4.003 10.067 17.771 1.00 90.31 88 ALA A N 1
ATOM 728 C CA . ALA A 1 88 ? -4.138 9.430 16.464 1.00 90.31 88 ALA A CA 1
ATOM 729 C C . ALA A 1 88 ? -2.777 9.265 15.763 1.00 90.31 88 ALA A C 1
ATOM 731 O O . ALA A 1 88 ? -2.501 8.203 15.195 1.00 90.31 88 ALA A O 1
ATOM 732 N N . VAL A 1 89 ? -1.903 10.275 15.847 1.00 90.88 89 VAL A N 1
ATOM 733 C CA . VAL A 1 89 ? -0.511 10.202 15.373 1.00 90.88 89 VAL A CA 1
ATOM 734 C C . VAL A 1 89 ? 0.254 9.117 16.125 1.00 90.88 89 VAL A C 1
ATOM 736 O O . VAL A 1 89 ? 0.919 8.291 15.493 1.00 90.88 89 VAL A O 1
ATOM 739 N N . PHE A 1 90 ? 0.138 9.083 17.456 1.00 92.31 90 PHE A N 1
ATOM 740 C CA . PHE A 1 90 ? 0.755 8.056 18.290 1.00 92.31 90 PHE A CA 1
ATOM 741 C C . PHE A 1 90 ? 0.321 6.656 17.845 1.00 92.31 90 PHE A C 1
ATOM 743 O O . PHE A 1 90 ? 1.177 5.836 17.518 1.00 92.31 90 PHE A O 1
ATOM 750 N N . ILE A 1 91 ? -0.984 6.393 17.742 1.00 90.00 91 ILE A N 1
ATOM 751 C CA . ILE A 1 91 ? -1.510 5.084 17.334 1.00 90.00 91 ILE A CA 1
ATOM 752 C C . ILE A 1 91 ? -0.978 4.698 15.952 1.00 90.00 91 ILE A C 1
ATOM 754 O O . ILE A 1 91 ? -0.434 3.607 15.797 1.00 90.00 91 ILE A O 1
ATOM 758 N N . ARG A 1 92 ? -1.058 5.589 14.953 1.00 89.44 92 ARG A N 1
ATOM 759 C CA . ARG A 1 92 ? -0.583 5.285 13.591 1.00 89.44 92 ARG A CA 1
ATOM 760 C C . ARG A 1 92 ? 0.906 4.933 13.548 1.00 89.44 92 ARG A C 1
ATOM 762 O O . ARG A 1 92 ? 1.272 3.994 12.845 1.00 89.44 92 ARG A O 1
ATOM 769 N N . LYS A 1 93 ? 1.754 5.617 14.325 1.00 91.12 93 LYS A N 1
ATOM 770 C CA . LYS A 1 93 ? 3.188 5.285 14.438 1.00 91.12 93 LYS A CA 1
ATOM 771 C C . LYS A 1 93 ? 3.432 3.881 15.002 1.00 91.12 93 LYS A C 1
ATOM 773 O O . LYS A 1 93 ? 4.415 3.249 14.633 1.00 91.12 93 LYS A O 1
ATOM 778 N N . HIS A 1 94 ? 2.530 3.378 15.842 1.00 91.19 94 HIS A N 1
ATOM 779 C CA . HIS A 1 94 ? 2.629 2.049 16.452 1.00 91.19 94 HIS A CA 1
ATOM 780 C C . HIS A 1 94 ? 1.970 0.936 15.624 1.00 91.19 94 HIS A C 1
ATOM 782 O O . HIS A 1 94 ? 2.073 -0.232 15.989 1.00 91.19 94 HIS A O 1
ATOM 788 N N . LEU A 1 95 ? 1.327 1.267 14.498 1.00 88.06 95 LEU A N 1
ATOM 789 C CA . LEU A 1 95 ? 0.794 0.275 13.557 1.00 88.06 95 LEU A CA 1
ATOM 790 C C . LEU A 1 95 ? 1.828 -0.189 12.521 1.00 88.06 95 LEU A C 1
ATOM 792 O O . LEU A 1 95 ? 1.568 -1.141 11.788 1.00 88.06 95 LEU A O 1
ATOM 796 N N . VAL A 1 96 ? 3.005 0.444 12.472 1.00 90.88 96 VAL A N 1
ATOM 797 C CA . VAL A 1 96 ? 4.095 0.064 11.565 1.00 90.88 96 VAL A CA 1
ATOM 798 C C . VAL A 1 96 ? 4.563 -1.367 11.873 1.00 90.88 96 VAL A C 1
ATOM 800 O O . VAL A 1 96 ? 4.868 -1.661 13.029 1.00 90.88 96 VAL A O 1
ATOM 803 N N . PRO A 1 97 ? 4.678 -2.272 10.880 1.00 86.94 97 PRO A N 1
ATOM 804 C CA . PRO A 1 97 ? 5.122 -3.639 11.131 1.00 86.94 97 PRO A CA 1
ATOM 805 C C . PRO A 1 97 ? 6.562 -3.662 11.658 1.00 86.94 97 PRO A C 1
ATOM 807 O O . PRO A 1 97 ? 7.483 -3.234 10.968 1.00 86.94 97 PRO A O 1
ATOM 810 N N . THR A 1 98 ? 6.781 -4.206 12.856 1.00 89.00 98 THR A N 1
ATOM 811 C CA . THR A 1 98 ? 8.112 -4.298 13.496 1.00 89.00 98 THR A CA 1
ATOM 812 C C . THR A 1 98 ? 8.706 -5.708 13.479 1.00 89.00 98 THR A C 1
ATOM 814 O O . THR A 1 98 ? 9.751 -5.960 14.079 1.00 89.00 98 THR A O 1
ATOM 817 N N . ASN A 1 99 ? 8.066 -6.653 12.782 1.00 92.25 99 ASN A N 1
ATOM 818 C CA . ASN A 1 99 ? 8.538 -8.031 12.705 1.00 92.25 99 ASN A CA 1
ATOM 819 C C . ASN A 1 99 ? 9.946 -8.095 12.080 1.00 92.25 99 ASN A C 1
ATOM 821 O O . ASN A 1 99 ? 10.140 -7.722 10.923 1.00 92.25 99 ASN A O 1
ATOM 825 N N . SER A 1 100 ? 10.926 -8.598 12.839 1.00 94.12 100 SER A N 1
ATOM 826 C CA . SER A 1 100 ? 12.338 -8.578 12.431 1.00 94.12 100 SER A CA 1
ATOM 827 C C . SER A 1 100 ? 12.617 -9.385 11.163 1.00 94.12 100 SER A C 1
ATOM 829 O O . SER A 1 100 ? 13.516 -9.030 10.404 1.00 94.12 100 SER A O 1
ATOM 831 N N . LEU A 1 101 ? 11.844 -10.439 10.899 1.00 94.38 101 LEU A N 1
ATOM 832 C CA . LEU A 1 101 ? 11.986 -11.239 9.690 1.00 94.38 101 LEU A CA 1
ATOM 833 C C . LEU A 1 101 ? 11.533 -10.457 8.453 1.00 94.38 101 LEU A C 1
ATOM 835 O O . LEU A 1 101 ? 12.280 -10.374 7.480 1.00 94.38 101 LEU A O 1
ATOM 839 N N . VAL A 1 102 ? 10.351 -9.835 8.528 1.00 95.50 102 VAL A N 1
ATOM 840 C CA . VAL A 1 102 ? 9.820 -8.966 7.465 1.00 95.50 102 VAL A CA 1
ATOM 841 C C . VAL A 1 102 ? 10.780 -7.810 7.204 1.00 95.50 102 VAL A C 1
ATOM 843 O O . VAL A 1 102 ? 11.150 -7.576 6.060 1.00 95.50 102 VAL A O 1
ATOM 846 N N . GLN A 1 103 ? 11.260 -7.147 8.259 1.00 95.44 103 GLN A N 1
ATOM 847 C CA . GLN A 1 103 ? 12.192 -6.025 8.136 1.00 95.44 103 GLN A CA 1
ATOM 848 C C . GLN A 1 103 ? 13.526 -6.437 7.498 1.00 95.44 103 GLN A C 1
ATOM 850 O O . GLN A 1 103 ? 14.023 -5.759 6.602 1.00 95.44 103 GLN A O 1
ATOM 855 N N . ARG A 1 104 ? 14.103 -7.582 7.893 1.00 96.56 104 ARG A N 1
ATOM 856 C CA . ARG A 1 104 ? 15.337 -8.086 7.268 1.00 96.56 104 ARG A CA 1
ATOM 857 C C . ARG A 1 104 ? 15.143 -8.427 5.792 1.00 96.56 104 ARG A C 1
ATOM 859 O O . ARG A 1 104 ? 16.026 -8.107 5.001 1.00 96.56 104 ARG A O 1
ATOM 866 N N . ALA A 1 105 ? 14.044 -9.088 5.429 1.00 97.25 105 ALA A N 1
ATOM 867 C CA . ALA A 1 105 ? 13.752 -9.421 4.035 1.00 97.25 105 ALA A CA 1
ATOM 868 C C . ALA A 1 105 ? 13.527 -8.150 3.200 1.00 97.25 105 ALA A C 1
ATOM 870 O O . ALA A 1 105 ? 14.167 -7.981 2.163 1.00 97.25 105 ALA A O 1
ATOM 871 N N . ALA A 1 106 ? 12.716 -7.215 3.707 1.00 97.44 106 ALA A N 1
ATOM 872 C CA . ALA A 1 106 ? 12.453 -5.934 3.061 1.00 97.44 106 ALA A CA 1
ATOM 873 C C . ALA A 1 106 ? 13.747 -5.156 2.813 1.00 97.44 106 ALA A C 1
ATOM 875 O O . ALA A 1 106 ? 13.990 -4.733 1.692 1.00 97.44 106 ALA A O 1
ATOM 876 N N . ASN A 1 107 ? 14.622 -5.038 3.816 1.00 97.06 107 ASN A N 1
ATOM 877 C CA . ASN A 1 107 ? 15.886 -4.311 3.679 1.00 97.06 107 ASN A CA 1
ATOM 878 C C . ASN A 1 107 ? 16.818 -4.934 2.630 1.00 97.06 107 ASN A C 1
ATOM 880 O O . ASN A 1 107 ? 17.449 -4.205 1.868 1.00 97.06 107 ASN A O 1
ATOM 884 N N . ARG A 1 108 ? 16.892 -6.271 2.541 1.00 97.62 108 ARG A N 1
ATOM 885 C CA . ARG A 1 108 ? 17.676 -6.941 1.486 1.00 97.62 108 ARG A CA 1
ATOM 886 C C . ARG A 1 108 ? 17.129 -6.615 0.094 1.00 97.62 108 ARG A C 1
ATOM 888 O O . ARG A 1 108 ? 17.913 -6.313 -0.802 1.00 97.62 108 ARG A O 1
ATOM 895 N N . ILE A 1 109 ? 15.805 -6.632 -0.067 1.00 98.00 109 ILE A N 1
ATOM 896 C CA . ILE A 1 109 ? 15.137 -6.301 -1.333 1.00 98.00 109 ILE A CA 1
ATOM 897 C C . ILE A 1 109 ? 15.336 -4.822 -1.680 1.00 98.00 109 ILE A C 1
ATOM 899 O O . ILE A 1 109 ? 15.788 -4.506 -2.774 1.00 98.00 109 ILE A O 1
ATOM 903 N N . ILE A 1 110 ? 15.096 -3.916 -0.733 1.00 97.31 110 ILE A N 1
ATOM 904 C CA . ILE A 1 110 ? 15.293 -2.471 -0.895 1.00 97.31 110 ILE A CA 1
ATOM 905 C C . ILE A 1 110 ? 16.734 -2.158 -1.316 1.00 97.31 110 ILE A C 1
ATOM 907 O O . ILE A 1 110 ? 16.939 -1.372 -2.234 1.00 97.31 110 ILE A O 1
ATOM 911 N N . ASN A 1 111 ? 17.738 -2.812 -0.725 1.00 96.06 111 ASN A N 1
ATOM 912 C CA . ASN A 1 111 ? 19.134 -2.638 -1.137 1.00 96.06 111 ASN A CA 1
ATOM 913 C C . ASN A 1 111 ? 19.374 -3.091 -2.586 1.00 96.06 111 ASN A C 1
ATOM 915 O O . ASN A 1 111 ? 20.093 -2.422 -3.323 1.00 96.06 111 ASN A O 1
ATOM 919 N N . LYS A 1 112 ? 18.735 -4.183 -3.028 1.00 96.00 112 LYS A N 1
ATOM 920 C CA . LYS A 1 112 ? 18.779 -4.627 -4.433 1.00 96.00 112 LYS A CA 1
ATOM 921 C C . LYS A 1 112 ? 18.066 -3.670 -5.394 1.00 96.00 112 LYS A C 1
ATOM 923 O O . LYS A 1 112 ? 18.412 -3.645 -6.571 1.00 96.00 112 LYS A O 1
ATOM 928 N N . LEU A 1 113 ? 17.121 -2.873 -4.895 1.00 95.88 113 LEU A N 1
ATOM 929 C CA . LEU A 1 113 ? 16.449 -1.788 -5.619 1.00 95.88 113 LEU A CA 1
ATOM 930 C C . LEU A 1 113 ? 17.236 -0.462 -5.587 1.00 95.88 113 LEU A C 1
ATOM 932 O O . LEU A 1 113 ? 16.702 0.574 -5.972 1.00 95.88 113 LEU A O 1
ATOM 936 N N . GLY A 1 114 ? 18.489 -0.472 -5.120 1.00 93.31 114 GLY A N 1
ATOM 937 C CA . GLY A 1 114 ? 19.330 0.724 -5.036 1.00 93.31 114 GLY A CA 1
ATOM 938 C C . GLY A 1 114 ? 19.218 1.482 -3.711 1.00 93.31 114 GLY A C 1
ATOM 939 O O . GLY A 1 114 ? 19.764 2.573 -3.582 1.00 93.31 114 GLY A O 1
ATOM 940 N N . GLY A 1 115 ? 18.536 0.924 -2.711 1.00 93.75 115 GLY A N 1
ATOM 941 C CA . GLY A 1 115 ? 18.353 1.525 -1.391 1.00 93.75 115 GLY A CA 1
ATOM 942 C C . GLY A 1 115 ? 17.050 2.315 -1.250 1.00 93.75 115 GLY A C 1
ATOM 943 O O . GLY A 1 115 ? 16.301 2.530 -2.206 1.00 93.75 115 GLY A O 1
ATOM 944 N N . ALA A 1 116 ? 16.755 2.736 -0.018 1.00 93.38 116 ALA A N 1
ATOM 945 C CA . ALA A 1 116 ? 15.557 3.518 0.274 1.00 93.38 116 ALA A CA 1
ATOM 946 C C . ALA A 1 116 ? 15.571 4.846 -0.501 1.00 93.38 116 ALA A C 1
ATOM 948 O O . ALA A 1 116 ? 16.612 5.487 -0.632 1.00 93.38 116 ALA A O 1
ATOM 949 N N . LYS A 1 117 ? 14.395 5.274 -0.969 1.00 92.25 117 LYS A N 1
ATOM 950 C CA . LYS A 1 117 ? 14.181 6.498 -1.757 1.00 92.25 117 LYS A CA 1
ATOM 951 C C . LYS A 1 117 ? 14.874 6.522 -3.132 1.00 92.25 117 LYS A C 1
ATOM 953 O O . LYS A 1 117 ? 15.060 7.600 -3.679 1.00 92.25 117 LYS A O 1
ATOM 958 N N . ASN A 1 118 ? 15.211 5.369 -3.714 1.00 92.62 118 ASN A N 1
ATOM 959 C CA . ASN A 1 118 ? 15.803 5.287 -5.063 1.00 92.62 118 ASN A CA 1
ATOM 960 C C . ASN A 1 118 ? 14.912 4.588 -6.107 1.00 92.62 118 ASN A C 1
ATOM 962 O O . ASN A 1 118 ? 15.332 4.369 -7.239 1.00 92.62 118 ASN A O 1
ATOM 966 N N . PHE A 1 119 ? 13.674 4.251 -5.744 1.00 95.62 119 PHE A N 1
ATOM 967 C CA . PHE A 1 119 ? 12.693 3.623 -6.630 1.00 95.62 119 PHE A CA 1
ATOM 968 C C . PHE A 1 119 ? 11.285 4.176 -6.381 1.00 95.62 119 PHE A C 1
ATOM 970 O O . PHE A 1 119 ? 11.018 4.777 -5.336 1.00 95.62 119 PHE A O 1
ATOM 977 N N . ILE A 1 120 ? 10.372 3.944 -7.323 1.00 97.19 120 ILE A N 1
ATOM 978 C CA . ILE A 1 120 ? 8.933 4.161 -7.147 1.00 97.19 120 ILE A CA 1
ATOM 979 C C . ILE A 1 120 ? 8.314 2.879 -6.590 1.00 97.19 120 ILE A C 1
ATOM 981 O O . ILE A 1 120 ? 8.486 1.804 -7.164 1.00 97.19 120 ILE A O 1
ATOM 985 N N . GLY A 1 121 ? 7.578 2.984 -5.485 1.00 98.19 121 GLY A N 1
ATOM 986 C CA . GLY A 1 121 ? 6.798 1.874 -4.944 1.00 98.19 121 GLY A CA 1
ATOM 987 C C . GLY A 1 121 ? 5.357 1.905 -5.440 1.00 98.19 121 GLY A C 1
ATOM 988 O O . GLY A 1 121 ? 4.676 2.919 -5.296 1.00 98.19 121 GLY A O 1
ATOM 989 N N . LEU A 1 122 ? 4.871 0.795 -5.987 1.00 98.62 122 LEU A N 1
ATOM 990 C CA . LEU A 1 122 ? 3.494 0.640 -6.449 1.00 98.62 122 LEU A CA 1
ATOM 991 C C . LEU A 1 122 ? 2.768 -0.437 -5.646 1.00 98.62 122 LEU A C 1
ATOM 993 O O . LEU A 1 122 ? 3.329 -1.493 -5.371 1.00 98.62 122 LEU A O 1
ATOM 997 N N . HIS A 1 123 ? 1.495 -0.196 -5.336 1.00 98.31 123 HIS A N 1
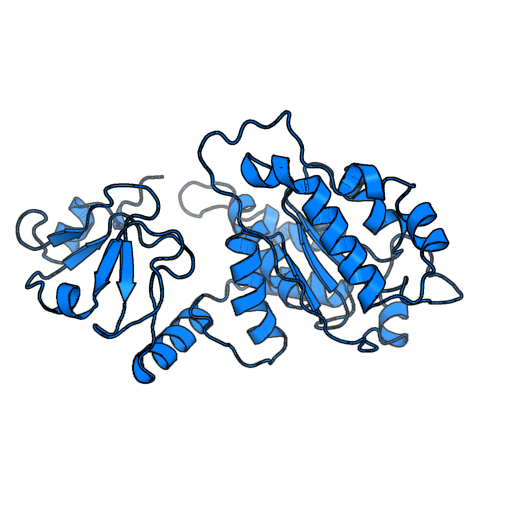ATOM 998 C CA . HIS A 1 123 ? 0.572 -1.228 -4.861 1.00 98.31 123 HIS A CA 1
ATOM 999 C C . HIS A 1 123 ? -0.663 -1.312 -5.770 1.00 98.31 123 HIS A C 1
ATOM 1001 O O . HIS A 1 123 ? -1.571 -0.468 -5.712 1.00 98.31 123 HIS A O 1
ATOM 1007 N N . ILE A 1 124 ? -0.705 -2.349 -6.608 1.00 97.44 124 ILE A N 1
ATOM 1008 C CA . ILE A 1 124 ? -1.701 -2.532 -7.665 1.00 97.44 124 ILE A CA 1
ATOM 1009 C C . ILE A 1 124 ? -2.596 -3.738 -7.363 1.00 97.44 124 ILE A C 1
ATOM 1011 O O . ILE A 1 124 ? -2.138 -4.876 -7.324 1.00 97.44 124 ILE A O 1
ATOM 1015 N N . ARG A 1 125 ? -3.893 -3.482 -7.194 1.00 94.94 125 ARG A N 1
ATOM 1016 C CA . ARG A 1 125 ? -4.937 -4.484 -6.981 1.00 94.94 125 ARG A CA 1
ATOM 1017 C C . ARG A 1 125 ? -5.670 -4.730 -8.292 1.00 94.94 125 ARG A C 1
ATOM 1019 O O . ARG A 1 125 ? -6.271 -3.805 -8.834 1.00 94.94 125 ARG A O 1
ATOM 1026 N N . VAL A 1 126 ? -5.643 -5.969 -8.756 1.00 92.44 126 VAL A N 1
ATOM 1027 C CA . VAL A 1 126 ? -6.338 -6.436 -9.963 1.00 92.44 126 VAL A CA 1
ATOM 1028 C C . VAL A 1 126 ? -7.319 -7.566 -9.681 1.00 92.44 126 VAL A C 1
ATOM 1030 O O . VAL A 1 126 ? -8.084 -7.939 -10.566 1.00 92.44 126 VAL A O 1
ATOM 1033 N N . SER A 1 127 ? -7.305 -8.118 -8.467 1.00 86.50 127 SER A N 1
ATOM 1034 C CA . SER A 1 127 ? -8.186 -9.216 -8.082 1.00 86.50 127 SER A CA 1
ATOM 1035 C C . SER A 1 127 ? -9.416 -8.731 -7.311 1.00 86.50 127 SER A C 1
ATOM 1037 O O . SER A 1 127 ? -9.370 -7.713 -6.627 1.00 86.50 127 SER A O 1
ATOM 1039 N N . ASP A 1 128 ? -10.493 -9.514 -7.397 1.00 79.88 128 ASP A N 1
ATOM 1040 C CA . ASP A 1 128 ? -11.758 -9.402 -6.660 1.00 79.88 128 ASP A CA 1
ATOM 1041 C C . ASP A 1 128 ? -12.683 -8.200 -6.959 1.00 79.88 128 ASP A C 1
ATOM 1043 O O . ASP A 1 128 ? -12.274 -7.055 -7.143 1.00 79.88 128 ASP A O 1
ATOM 1047 N N . GLY A 1 129 ? -13.989 -8.505 -7.000 1.00 83.50 129 GLY A N 1
ATOM 1048 C CA . GLY A 1 129 ? -15.133 -7.591 -7.111 1.00 83.50 129 GLY A CA 1
ATOM 1049 C C . GLY A 1 129 ? -14.835 -6.195 -7.664 1.00 83.50 129 GLY A C 1
ATOM 1050 O O . GLY A 1 129 ? -14.681 -5.995 -8.866 1.00 83.50 129 GLY A O 1
ATOM 1051 N N . PHE A 1 130 ? -14.790 -5.208 -6.766 1.00 84.12 130 PHE A N 1
ATOM 1052 C CA . PHE A 1 130 ? -14.590 -3.807 -7.139 1.00 84.12 130 PHE A CA 1
ATOM 1053 C C . PHE A 1 130 ? -13.232 -3.567 -7.812 1.00 84.12 130 PHE A C 1
ATOM 1055 O O . PHE A 1 130 ? -13.165 -2.806 -8.771 1.00 84.12 130 PHE A O 1
ATOM 1062 N N . PHE A 1 131 ? -12.148 -4.169 -7.320 1.00 87.00 131 PHE A N 1
ATOM 1063 C CA . PHE A 1 131 ? -10.822 -3.889 -7.869 1.00 87.00 131 PHE A CA 1
ATOM 1064 C C . PHE A 1 131 ? -10.636 -4.529 -9.235 1.00 87.00 131 PHE A C 1
ATOM 1066 O O . PHE A 1 131 ? -10.055 -3.882 -10.091 1.00 87.00 131 PHE A O 1
ATOM 1073 N N . MET A 1 132 ? -11.212 -5.707 -9.477 1.00 86.81 132 MET A N 1
ATOM 1074 C CA . MET A 1 132 ? -11.246 -6.318 -10.806 1.00 86.81 132 MET A CA 1
ATOM 1075 C C . MET A 1 132 ? -11.990 -5.427 -11.809 1.00 86.81 132 MET A C 1
ATOM 1077 O O . MET A 1 132 ? -11.446 -5.113 -12.864 1.00 86.81 132 MET A O 1
ATOM 1081 N N . LYS A 1 133 ? -13.177 -4.915 -11.439 1.00 86.62 133 LYS A N 1
ATOM 1082 C CA . LYS A 1 133 ? -13.965 -4.017 -12.303 1.00 86.62 133 LYS A CA 1
ATOM 1083 C C . LYS A 1 133 ? -13.191 -2.769 -12.743 1.00 86.62 133 LYS A C 1
ATOM 1085 O O . LYS A 1 133 ? -13.276 -2.346 -13.893 1.00 86.62 133 LYS A O 1
ATOM 1090 N N . PHE A 1 134 ? -12.463 -2.161 -11.809 1.00 90.00 134 PHE A N 1
ATOM 1091 C CA . PHE A 1 134 ? -11.740 -0.907 -12.030 1.00 90.00 134 PHE A CA 1
ATOM 1092 C C . PHE A 1 134 ? -10.233 -1.105 -12.255 1.00 90.00 134 PHE A C 1
ATOM 1094 O O . PHE A 1 134 ? -9.498 -0.120 -12.259 1.00 90.00 134 PHE A O 1
ATOM 1101 N N . ALA A 1 135 ? -9.750 -2.340 -12.428 1.00 91.88 135 ALA A N 1
ATOM 1102 C CA . ALA A 1 135 ? -8.319 -2.637 -12.528 1.00 91.88 135 ALA A CA 1
ATOM 1103 C C . ALA A 1 135 ? -7.684 -1.877 -13.693 1.00 91.88 135 ALA A C 1
ATOM 1105 O O . ALA A 1 135 ? -6.690 -1.179 -13.509 1.00 91.88 135 ALA A O 1
ATOM 1106 N N . ARG A 1 136 ? -8.319 -1.970 -14.863 1.00 93.00 136 ARG A N 1
ATOM 1107 C CA . ARG A 1 136 ? -7.869 -1.373 -16.118 1.00 93.00 136 ARG A CA 1
ATOM 1108 C C . ARG A 1 136 ? -7.717 0.162 -16.031 1.00 93.00 136 ARG A C 1
ATOM 1110 O O . ARG A 1 136 ? -6.576 0.615 -16.111 1.00 93.00 136 ARG A O 1
ATOM 1117 N N . PRO A 1 137 ? -8.761 0.950 -15.697 1.00 92.88 137 PRO A N 1
ATOM 1118 C CA . PRO A 1 137 ? -8.627 2.407 -15.607 1.00 92.88 137 PRO A CA 1
ATOM 1119 C C . PRO A 1 137 ? -7.745 2.867 -14.441 1.00 92.88 137 PRO A C 1
ATOM 1121 O O . PRO A 1 137 ? -7.118 3.921 -14.513 1.00 92.88 137 PRO A O 1
ATOM 1124 N N . ASN A 1 138 ? -7.664 2.100 -13.347 1.00 94.00 138 ASN A N 1
ATOM 1125 C CA . ASN A 1 138 ? -6.773 2.452 -12.239 1.00 94.00 138 ASN A CA 1
ATOM 1126 C C . ASN A 1 138 ? -5.299 2.255 -12.608 1.00 94.00 138 ASN A C 1
ATOM 1128 O O . ASN A 1 138 ? -4.471 3.093 -12.256 1.00 94.00 138 ASN A O 1
ATOM 1132 N N . ILE A 1 139 ? -4.974 1.148 -13.279 1.00 95.88 139 ILE A N 1
ATOM 1133 C CA . ILE A 1 139 ? -3.617 0.864 -13.749 1.00 95.88 139 ILE A CA 1
ATOM 1134 C C . ILE A 1 139 ? -3.189 1.904 -14.773 1.00 95.88 139 ILE A C 1
ATOM 1136 O O . ILE A 1 139 ? -2.093 2.445 -14.651 1.00 95.88 139 ILE A O 1
ATOM 1140 N N . ASP A 1 140 ? -4.071 2.207 -15.722 1.00 95.06 140 ASP A N 1
ATOM 1141 C CA . ASP A 1 140 ? -3.841 3.219 -16.740 1.00 95.06 140 ASP A CA 1
ATOM 1142 C C . ASP A 1 140 ? -3.522 4.580 -16.119 1.00 95.06 140 ASP A C 1
ATOM 1144 O O . ASP A 1 140 ? -2.457 5.150 -16.351 1.00 95.06 140 ASP A O 1
ATOM 1148 N N . LYS A 1 141 ? -4.366 5.033 -15.185 1.00 94.19 141 LYS A N 1
ATOM 1149 C CA . LYS A 1 141 ? -4.130 6.278 -14.455 1.00 94.19 141 LYS A CA 1
ATOM 1150 C C . LYS A 1 141 ? -2.787 6.284 -13.721 1.00 94.19 141 LYS A C 1
ATOM 1152 O O . LYS A 1 141 ? -2.074 7.280 -13.789 1.00 94.19 141 LYS A O 1
ATOM 1157 N N . ILE A 1 142 ? -2.440 5.211 -13.003 1.00 96.38 142 ILE A N 1
ATOM 1158 C CA . ILE A 1 142 ? -1.156 5.129 -12.281 1.00 96.38 142 ILE A CA 1
ATOM 1159 C C . ILE A 1 142 ? 0.017 5.183 -13.267 1.00 96.38 142 ILE A C 1
ATOM 1161 O O . ILE A 1 142 ? 1.002 5.870 -13.002 1.00 96.38 142 ILE A O 1
ATOM 1165 N N . TYR A 1 143 ? -0.089 4.485 -14.398 1.00 97.06 143 TYR A N 1
ATOM 1166 C CA . TYR A 1 143 ? 0.921 4.505 -15.449 1.00 97.06 143 TYR A CA 1
ATOM 1167 C C . TYR A 1 143 ? 1.126 5.921 -15.996 1.00 97.06 143 TYR A C 1
ATOM 1169 O O . TYR A 1 143 ? 2.242 6.431 -15.911 1.00 97.06 143 TYR A O 1
ATOM 1177 N N . HIS A 1 144 ? 0.064 6.596 -16.447 1.00 95.06 144 HIS A N 1
ATOM 1178 C CA . HIS A 1 144 ? 0.168 7.962 -16.969 1.00 95.06 144 HIS A CA 1
ATOM 1179 C C . HIS A 1 144 ? 0.662 8.955 -15.916 1.00 95.06 144 HIS A C 1
ATOM 1181 O O . HIS A 1 144 ? 1.523 9.770 -16.217 1.00 95.06 144 HIS A O 1
ATOM 1187 N N . GLN A 1 145 ? 0.247 8.825 -14.650 1.00 94.06 145 GLN A N 1
ATOM 1188 C CA . GLN A 1 145 ? 0.804 9.647 -13.572 1.00 94.06 145 GLN A CA 1
ATOM 1189 C C . GLN A 1 145 ? 2.326 9.508 -13.455 1.00 94.06 145 GLN A C 1
ATOM 1191 O O . GLN A 1 145 ? 3.010 10.499 -13.218 1.00 94.06 145 GLN A O 1
ATOM 1196 N N . ILE A 1 146 ? 2.874 8.303 -13.614 1.00 95.00 146 ILE A N 1
ATOM 1197 C CA . ILE A 1 146 ? 4.324 8.079 -13.566 1.00 95.00 146 ILE A CA 1
ATOM 1198 C C . ILE A 1 146 ? 4.997 8.645 -14.818 1.00 95.00 146 ILE A C 1
ATOM 1200 O O . ILE A 1 146 ? 6.026 9.306 -14.695 1.00 95.00 146 ILE A O 1
ATOM 1204 N N . ILE A 1 147 ? 4.416 8.419 -15.997 1.00 94.44 147 ILE A N 1
ATOM 1205 C CA . ILE A 1 147 ? 4.921 8.946 -17.271 1.00 94.44 147 ILE A CA 1
ATOM 1206 C C . ILE A 1 147 ? 4.992 10.473 -17.230 1.00 94.44 147 ILE A C 1
ATOM 1208 O O . ILE A 1 147 ? 6.065 11.034 -17.446 1.00 94.44 147 ILE A O 1
ATOM 1212 N N . ASP A 1 148 ? 3.896 11.131 -16.864 1.00 91.44 148 ASP A N 1
ATOM 1213 C CA . ASP A 1 148 ? 3.786 12.589 -16.834 1.00 91.44 148 ASP A CA 1
ATOM 1214 C C . ASP A 1 148 ? 4.680 13.213 -15.751 1.00 91.44 148 ASP A C 1
ATOM 1216 O O . ASP A 1 148 ? 5.202 14.315 -15.921 1.00 91.44 148 ASP A O 1
ATOM 1220 N N . THR A 1 149 ? 4.870 12.517 -14.622 1.00 88.75 149 THR A N 1
ATOM 1221 C CA . THR A 1 149 ? 5.657 13.045 -13.494 1.00 88.75 149 THR A CA 1
ATOM 1222 C C . THR A 1 149 ? 7.155 12.814 -13.656 1.00 88.75 149 THR A C 1
ATOM 1224 O O . THR A 1 149 ? 7.935 13.617 -13.149 1.00 88.75 149 THR A O 1
ATOM 1227 N N . PHE A 1 150 ? 7.573 11.717 -14.292 1.00 88.94 150 PHE A N 1
ATOM 1228 C CA . PHE A 1 150 ? 8.970 11.267 -14.258 1.00 88.94 150 PHE A CA 1
ATOM 1229 C C . PHE A 1 150 ? 9.597 11.055 -15.621 1.00 88.94 150 PHE A C 1
ATOM 1231 O O . PHE A 1 150 ? 10.762 10.674 -15.665 1.00 88.94 150 PHE A O 1
ATOM 1238 N N . THR A 1 151 ? 8.872 11.281 -16.716 1.00 89.31 151 THR A N 1
ATOM 1239 C CA . THR A 1 151 ? 9.432 11.122 -18.055 1.00 89.31 151 THR A CA 1
ATOM 1240 C C . THR A 1 151 ? 9.250 12.362 -18.918 1.00 89.31 151 THR A C 1
ATOM 1242 O O . THR A 1 151 ? 8.425 13.224 -18.637 1.00 89.31 151 THR A O 1
ATOM 1245 N N . ASN A 1 152 ? 10.037 12.449 -19.989 1.00 90.75 152 ASN A N 1
ATOM 1246 C CA . ASN A 1 152 ? 9.892 13.461 -21.038 1.00 90.75 152 ASN A CA 1
ATOM 1247 C C . ASN A 1 152 ? 9.532 12.803 -22.384 1.00 90.75 152 ASN A C 1
ATOM 1249 O O . ASN A 1 152 ? 10.139 13.089 -23.423 1.00 90.75 152 ASN A O 1
ATOM 1253 N N . LEU A 1 153 ? 8.625 11.824 -22.340 1.00 90.31 153 LEU A N 1
ATOM 1254 C CA . LEU A 1 153 ? 8.116 11.122 -23.516 1.00 90.31 153 LEU A CA 1
ATOM 1255 C C . LEU A 1 153 ? 7.028 11.956 -24.202 1.00 90.31 153 LEU A C 1
ATOM 1257 O O . LEU A 1 153 ? 6.198 12.582 -23.549 1.00 90.31 153 LEU A O 1
ATOM 1261 N N . SER A 1 154 ? 7.025 11.957 -25.532 1.00 92.69 154 SER A N 1
ATOM 1262 C CA . SER A 1 154 ? 5.916 12.514 -26.310 1.00 92.69 154 SER A CA 1
ATOM 1263 C C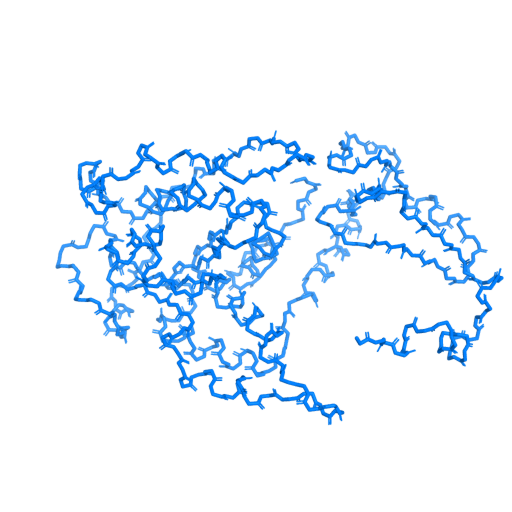 . SER A 1 154 ? 4.689 11.593 -26.255 1.00 92.69 154 SER A C 1
ATOM 1265 O O . SER A 1 154 ? 4.857 10.381 -26.112 1.00 92.69 154 SER A O 1
ATOM 1267 N N . PRO A 1 155 ? 3.462 12.113 -26.447 1.00 92.00 155 PRO A N 1
ATOM 1268 C CA . PRO A 1 155 ? 2.257 11.282 -26.491 1.00 92.00 155 PRO A CA 1
ATOM 1269 C C . PRO A 1 155 ? 2.350 10.111 -27.480 1.00 92.00 155 PRO A C 1
ATOM 1271 O O . PRO A 1 155 ? 1.890 9.018 -27.180 1.00 92.00 155 PRO A O 1
ATOM 1274 N N . GLN A 1 156 ? 3.008 10.302 -28.629 1.00 93.44 156 GLN A N 1
ATOM 1275 C CA . GLN A 1 156 ? 3.215 9.242 -29.620 1.00 93.44 156 GLN A CA 1
ATOM 1276 C C . GLN A 1 156 ? 4.173 8.151 -29.121 1.00 93.44 156 GLN A C 1
ATOM 1278 O O . GLN A 1 156 ? 3.976 6.977 -29.414 1.00 93.44 156 GLN A O 1
ATOM 1283 N N . GLU A 1 157 ? 5.219 8.520 -28.374 1.00 92.88 157 GLU A N 1
ATOM 1284 C CA . GLU A 1 157 ? 6.113 7.537 -27.752 1.00 92.88 157 GLU A CA 1
ATOM 1285 C C . GLU A 1 157 ? 5.382 6.742 -26.665 1.00 92.88 157 GLU A C 1
ATOM 1287 O O . GLU A 1 157 ? 5.563 5.529 -26.580 1.00 92.88 157 GLU A O 1
ATOM 1292 N N . VAL A 1 158 ? 4.546 7.409 -25.862 1.00 93.38 158 VAL A N 1
ATOM 1293 C CA . VAL A 1 158 ? 3.746 6.766 -24.810 1.00 93.38 158 VAL A CA 1
ATOM 1294 C C . VAL A 1 158 ? 2.768 5.761 -25.412 1.00 93.38 158 VAL A C 1
ATOM 1296 O O . VAL A 1 158 ? 2.781 4.613 -24.976 1.00 93.38 158 VAL A O 1
ATOM 1299 N N . ASP A 1 159 ? 2.026 6.154 -26.452 1.00 92.50 159 ASP A N 1
ATOM 1300 C CA . ASP A 1 159 ? 1.058 5.303 -27.158 1.00 92.50 159 ASP A CA 1
ATOM 1301 C C . ASP A 1 159 ? 1.707 4.009 -27.681 1.00 92.50 159 ASP A C 1
ATOM 1303 O O . ASP A 1 159 ? 1.222 2.903 -27.441 1.00 92.50 159 ASP A O 1
ATOM 1307 N N . VAL A 1 160 ? 2.888 4.116 -28.302 1.00 92.56 160 VAL A N 1
ATOM 1308 C CA . VAL A 1 160 ? 3.653 2.946 -28.764 1.00 92.56 160 VAL A CA 1
ATOM 1309 C C . VAL A 1 160 ? 4.085 2.054 -27.596 1.00 92.56 160 VAL A C 1
ATOM 1311 O O . VAL A 1 160 ? 4.003 0.826 -27.684 1.00 92.56 160 VAL A O 1
ATOM 1314 N N . LEU A 1 161 ? 4.564 2.647 -26.501 1.00 91.56 161 LEU A N 1
ATOM 1315 C CA . LEU A 1 161 ? 5.078 1.910 -25.346 1.00 91.56 161 LEU A CA 1
ATOM 1316 C C . LEU A 1 161 ? 3.973 1.222 -24.537 1.00 91.56 161 LEU A C 1
ATOM 1318 O O . LEU A 1 161 ? 4.196 0.137 -23.998 1.00 91.56 161 LEU A O 1
ATOM 1322 N N . GLU A 1 162 ? 2.777 1.793 -24.492 1.00 90.88 162 GLU A N 1
ATOM 1323 C CA . GLU A 1 162 ? 1.615 1.163 -23.871 1.00 90.88 162 GLU A CA 1
ATOM 1324 C C . GLU A 1 162 ? 0.784 0.312 -24.834 1.00 90.88 162 GLU A C 1
ATOM 1326 O O . GLU A 1 162 ? -0.259 -0.197 -24.443 1.00 90.88 162 GLU A O 1
ATOM 1331 N N . GLY A 1 163 ? 1.245 0.126 -26.076 1.00 89.56 163 GLY A N 1
ATOM 1332 C CA . GLY A 1 163 ? 0.636 -0.761 -27.068 1.00 89.56 163 GLY A CA 1
ATOM 1333 C C . GLY A 1 163 ? -0.658 -0.244 -27.698 1.00 89.56 163 GLY A C 1
ATOM 1334 O O . GLY A 1 163 ? -1.434 -1.053 -28.205 1.00 89.56 163 GLY A O 1
ATOM 1335 N N . GLY A 1 164 ? -0.898 1.068 -27.669 1.00 87.38 164 GLY A N 1
ATOM 1336 C CA . GLY A 1 164 ? -2.080 1.702 -28.254 1.00 87.38 164 GLY A CA 1
ATOM 1337 C C . GLY A 1 164 ? -3.381 1.356 -27.533 1.00 87.38 164 GLY A C 1
ATOM 1338 O O . GLY A 1 164 ? -4.445 1.332 -28.153 1.00 87.38 164 GLY A O 1
ATOM 1339 N N . THR A 1 165 ? -3.310 1.004 -26.244 1.00 87.69 165 THR A N 1
ATOM 1340 C CA . THR A 1 165 ? -4.473 0.522 -25.484 1.00 87.69 165 THR A CA 1
ATOM 1341 C C . THR A 1 165 ? -5.145 1.591 -24.631 1.00 87.69 165 THR A C 1
ATOM 1343 O O . THR A 1 165 ? -6.1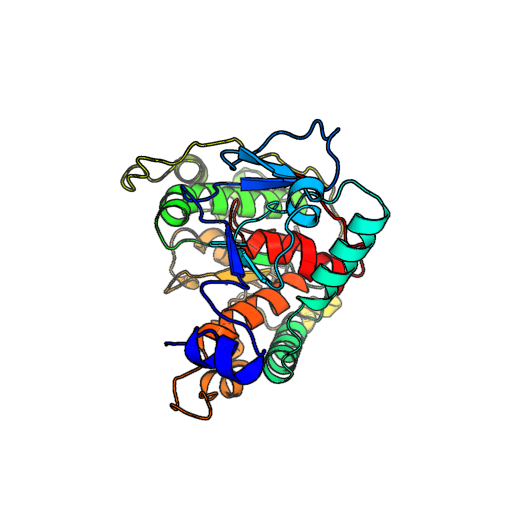97 1.288 -24.070 1.00 87.69 165 THR A O 1
ATOM 1346 N N . HIS A 1 166 ? -4.616 2.820 -24.558 1.00 87.25 166 HIS A N 1
ATOM 1347 C CA . HIS A 1 166 ? -5.114 3.885 -23.673 1.00 87.25 166 HIS A CA 1
ATOM 1348 C C . HIS A 1 166 ? -6.637 4.077 -23.745 1.00 87.25 166 HIS A C 1
ATOM 1350 O O . HIS A 1 166 ? -7.335 3.948 -22.740 1.00 87.25 166 HIS A O 1
ATOM 1356 N N . ASP A 1 167 ? -7.179 4.272 -24.951 1.00 84.69 167 ASP A N 1
ATOM 1357 C CA . ASP A 1 167 ? -8.616 4.502 -25.165 1.00 84.69 167 ASP A CA 1
ATOM 1358 C C . ASP A 1 167 ? -9.489 3.330 -24.688 1.00 84.69 167 ASP A C 1
ATOM 1360 O O . ASP A 1 167 ? -10.624 3.517 -24.247 1.00 84.69 167 ASP A O 1
ATOM 1364 N N . SER A 1 168 ? -8.964 2.104 -24.758 1.00 83.50 168 SER A N 1
ATOM 1365 C CA . SER A 1 168 ? -9.636 0.923 -24.210 1.00 83.50 168 SER A CA 1
ATOM 1366 C C . SER A 1 168 ? -9.421 0.779 -22.703 1.00 83.50 168 SER A C 1
ATOM 1368 O O . SER A 1 168 ? -10.261 0.205 -22.010 1.00 83.50 168 SER A O 1
ATOM 1370 N N . ASP A 1 169 ? -8.313 1.314 -22.189 1.00 85.75 169 ASP A N 1
ATOM 1371 C CA . ASP A 1 169 ? -7.892 1.165 -20.807 1.00 85.75 169 ASP A CA 1
ATOM 1372 C C . ASP A 1 169 ? -8.611 2.102 -19.836 1.00 85.75 169 ASP A C 1
ATOM 1374 O O . ASP A 1 169 ? -8.831 1.753 -18.675 1.00 85.75 169 ASP A O 1
ATOM 1378 N N . ILE A 1 170 ? -9.103 3.237 -20.320 1.00 84.31 170 ILE A N 1
ATOM 1379 C CA . ILE A 1 170 ? -9.965 4.125 -19.534 1.00 84.31 170 ILE A CA 1
ATOM 1380 C C . ILE A 1 170 ? -11.367 3.538 -19.279 1.00 84.31 170 ILE A C 1
ATOM 1382 O O . ILE A 1 170 ? -12.115 4.056 -18.442 1.00 84.31 170 ILE A O 1
ATOM 1386 N N . LEU A 1 171 ? -11.738 2.458 -19.977 1.00 80.00 171 LEU A N 1
ATOM 1387 C CA . LEU A 1 171 ? -13.042 1.810 -19.851 1.00 80.00 171 LEU A CA 1
ATOM 1388 C C . LEU A 1 171 ? -13.085 0.832 -18.671 1.00 80.00 171 LEU A C 1
ATOM 1390 O O . LEU A 1 171 ? -12.129 0.124 -18.357 1.00 80.00 171 LEU A O 1
ATOM 1394 N N . VAL A 1 172 ? -14.242 0.782 -18.016 1.00 80.69 172 VAL A N 1
ATOM 1395 C CA . VAL A 1 172 ? -14.507 -0.094 -16.869 1.00 80.69 172 VAL A CA 1
ATOM 1396 C C . VAL A 1 172 ? -14.971 -1.469 -17.363 1.00 80.69 172 VAL A C 1
ATOM 1398 O O . VAL A 1 172 ? -15.665 -1.561 -18.371 1.00 80.69 172 VAL A O 1
ATOM 1401 N N . ASP A 1 173 ? -14.629 -2.546 -16.648 1.00 77.62 173 ASP A N 1
ATOM 1402 C CA . ASP A 1 173 ? -15.115 -3.887 -16.991 1.00 77.62 173 ASP A CA 1
ATOM 1403 C C . ASP A 1 173 ? -16.584 -4.075 -16.571 1.00 77.62 173 ASP A C 1
ATOM 1405 O O . ASP A 1 173 ? -16.913 -4.333 -15.407 1.00 77.62 173 ASP A O 1
ATOM 1409 N N . ASP A 1 174 ? -17.486 -3.935 -17.539 1.00 76.00 174 ASP A N 1
ATOM 1410 C CA . ASP A 1 174 ? -18.927 -4.059 -17.326 1.00 76.00 174 ASP A CA 1
ATOM 1411 C C . ASP A 1 174 ? -19.414 -5.499 -17.137 1.00 76.00 174 ASP A C 1
ATOM 1413 O O . ASP A 1 174 ? -20.549 -5.698 -16.703 1.00 76.00 174 ASP A O 1
ATOM 1417 N N . THR A 1 175 ? -18.561 -6.505 -17.361 1.00 74.38 175 THR A N 1
ATOM 1418 C CA . THR A 1 175 ? -18.903 -7.905 -17.057 1.00 74.38 175 THR A CA 1
ATOM 1419 C C . THR A 1 175 ? -18.960 -8.170 -15.551 1.00 74.38 175 THR A C 1
ATOM 1421 O O . THR A 1 175 ? -19.598 -9.123 -15.099 1.00 74.38 175 THR A O 1
ATOM 1424 N N . VAL A 1 176 ? -18.344 -7.293 -14.753 1.00 72.06 176 VAL A N 1
ATOM 1425 C CA . VAL A 1 176 ? -18.379 -7.358 -13.295 1.00 72.06 176 VAL A CA 1
ATOM 1426 C C . VAL A 1 176 ? -19.594 -6.589 -12.773 1.00 72.06 176 VAL A C 1
ATOM 1428 O O . VAL A 1 176 ? -19.620 -5.351 -12.750 1.00 72.06 176 VAL A O 1
ATOM 1431 N N . ASP A 1 177 ? -20.611 -7.316 -12.305 1.00 72.94 177 ASP A N 1
ATOM 1432 C CA . ASP A 1 177 ? -21.757 -6.707 -11.628 1.00 72.94 177 ASP A CA 1
ATOM 1433 C C . ASP A 1 177 ? -21.371 -6.266 -10.203 1.00 72.94 177 ASP A C 1
ATOM 1435 O O . ASP A 1 177 ? -20.980 -7.068 -9.353 1.00 72.94 177 ASP A O 1
ATOM 1439 N N . LEU A 1 178 ? -21.483 -4.960 -9.941 1.00 64.88 178 LEU A N 1
ATOM 1440 C CA . LEU A 1 178 ? -21.246 -4.352 -8.628 1.00 64.88 178 LEU A CA 1
ATOM 1441 C C . LEU A 1 178 ? -22.530 -3.879 -7.949 1.00 64.88 178 LEU A C 1
ATOM 1443 O O . LEU A 1 178 ? -22.442 -3.020 -7.062 1.00 64.88 178 LEU A O 1
ATOM 1447 N N . SER A 1 179 ? -23.700 -4.372 -8.367 1.00 47.31 179 SER A N 1
ATOM 1448 C CA . SER A 1 179 ? -25.005 -4.024 -7.807 1.00 47.31 179 SER A CA 1
ATOM 1449 C C . SER A 1 179 ? -24.921 -3.886 -6.273 1.00 47.31 179 SER A C 1
ATOM 1451 O O . SER A 1 179 ? -24.864 -4.873 -5.544 1.00 47.31 179 SER A O 1
ATOM 1453 N N . LYS A 1 180 ? -24.850 -2.614 -5.806 1.00 44.22 180 LYS A N 1
ATOM 1454 C CA . LYS A 1 180 ? -24.704 -2.081 -4.418 1.00 44.22 180 LYS A CA 1
ATOM 1455 C C . LYS A 1 180 ? -23.458 -1.243 -4.040 1.00 44.22 180 LYS A C 1
ATOM 1457 O O . LYS A 1 180 ? -23.223 -1.086 -2.838 1.00 44.22 180 LYS A O 1
ATOM 1462 N N . ARG A 1 181 ? -22.677 -0.611 -4.932 1.00 46.22 181 ARG A N 1
ATOM 1463 C CA . ARG A 1 181 ? -21.693 0.413 -4.469 1.00 46.22 181 ARG A CA 1
ATOM 1464 C C . ARG A 1 181 ? -21.642 1.691 -5.308 1.00 46.22 181 ARG A C 1
ATOM 1466 O O . ARG A 1 181 ? -21.246 1.665 -6.465 1.00 46.22 181 ARG A O 1
ATOM 1473 N N . GLN A 1 182 ? -21.981 2.814 -4.664 1.00 40.38 182 GLN A N 1
ATOM 1474 C CA . GLN A 1 182 ? -21.877 4.169 -5.213 1.00 40.38 182 GLN A CA 1
ATOM 1475 C C . GLN A 1 182 ? -20.446 4.498 -5.658 1.00 40.38 182 GLN A C 1
ATOM 1477 O O . GLN A 1 182 ? -19.463 4.307 -4.934 1.00 40.38 182 GLN A O 1
ATOM 1482 N N . SER A 1 183 ? -20.352 5.029 -6.870 1.00 35.22 183 SER A N 1
ATOM 1483 C CA . SER A 1 183 ? -19.170 5.639 -7.459 1.00 35.22 183 SER A CA 1
ATOM 1484 C C . SER A 1 183 ? -19.049 7.103 -7.019 1.00 35.22 183 SER A C 1
ATOM 1486 O O . SER A 1 183 ? -19.980 7.880 -7.196 1.00 35.22 183 SER A O 1
ATOM 1488 N N . ARG A 1 184 ? -17.889 7.500 -6.485 1.00 40.56 184 ARG A N 1
ATOM 1489 C CA . ARG A 1 184 ? -17.431 8.898 -6.442 1.00 40.56 184 ARG A CA 1
ATOM 1490 C C . ARG A 1 184 ? -16.089 9.056 -7.156 1.00 40.56 184 ARG A C 1
ATOM 1492 O O . ARG A 1 184 ? -15.271 8.130 -7.142 1.00 40.56 184 ARG A O 1
ATOM 1499 N N . SER A 1 185 ? -15.938 10.207 -7.798 1.00 32.41 185 SER A N 1
ATOM 1500 C CA . SER A 1 185 ? -14.813 10.648 -8.622 1.00 32.41 185 SER A CA 1
ATOM 1501 C C . SER A 1 185 ? -13.489 10.713 -7.854 1.00 32.41 185 SER A C 1
ATOM 1503 O O . SER A 1 185 ? -13.462 10.741 -6.625 1.00 32.41 185 SER A O 1
ATOM 1505 N N . ILE A 1 186 ? -12.392 10.674 -8.612 1.00 34.38 186 ILE A N 1
ATOM 1506 C CA . ILE A 1 186 ? -11.012 10.607 -8.130 1.00 34.38 186 ILE A CA 1
ATOM 1507 C C . ILE A 1 186 ? -10.348 11.958 -8.411 1.00 34.38 186 ILE A C 1
ATOM 1509 O O . ILE A 1 186 ? -10.308 12.376 -9.566 1.00 34.38 186 ILE A O 1
ATOM 1513 N N . GLU A 1 187 ? -9.794 12.604 -7.389 1.00 27.38 187 GLU A N 1
ATOM 1514 C CA . GLU A 1 187 ? -8.987 13.819 -7.549 1.00 27.38 187 GLU A CA 1
ATOM 1515 C C . GLU A 1 187 ? -7.578 13.493 -8.080 1.00 27.38 187 GLU A C 1
ATOM 1517 O O . GLU A 1 187 ? -7.064 12.378 -7.928 1.00 27.38 187 GLU A O 1
ATOM 1522 N N . ILE A 1 188 ? -6.991 14.450 -8.798 1.00 29.70 188 ILE A N 1
ATOM 1523 C CA . ILE A 1 188 ? -5.671 14.360 -9.430 1.00 29.70 188 ILE A CA 1
ATOM 1524 C C . ILE A 1 188 ? -4.747 15.298 -8.653 1.00 29.70 188 ILE A C 1
ATOM 1526 O O . ILE A 1 188 ? -5.004 16.496 -8.585 1.00 29.70 188 ILE A O 1
ATOM 1530 N N . ASP A 1 189 ? -3.701 14.737 -8.051 1.00 29.84 189 ASP A N 1
ATOM 1531 C CA . ASP A 1 189 ? -2.640 15.495 -7.390 1.00 29.84 189 ASP A CA 1
ATOM 1532 C C . ASP A 1 189 ? -1.581 15.891 -8.429 1.00 29.84 189 ASP A C 1
ATOM 1534 O O . ASP A 1 189 ? -0.954 15.027 -9.046 1.00 29.84 189 ASP A O 1
ATOM 1538 N N . ASN A 1 190 ? -1.421 17.199 -8.635 1.00 27.20 190 ASN A N 1
ATOM 1539 C CA . ASN A 1 190 ? -0.460 17.801 -9.554 1.00 27.20 190 ASN A CA 1
ATOM 1540 C C . ASN A 1 190 ? 0.782 18.222 -8.765 1.00 27.20 190 ASN A C 1
ATOM 1542 O O . ASN A 1 190 ? 0.882 19.365 -8.318 1.00 27.20 190 ASN A O 1
ATOM 1546 N N . SER A 1 191 ? 1.750 17.319 -8.608 1.00 32.59 191 SER A N 1
ATOM 1547 C CA . SER A 1 191 ? 3.061 17.689 -8.071 1.00 32.59 191 SER A CA 1
ATOM 1548 C C . SER A 1 191 ? 4.119 17.640 -9.164 1.00 32.59 191 SER A C 1
ATOM 1550 O O . SER A 1 191 ? 4.243 16.633 -9.859 1.00 32.59 191 SER A O 1
ATOM 1552 N N . SER A 1 192 ? 4.898 18.711 -9.266 1.00 36.34 192 SER A N 1
ATOM 1553 C CA . SER A 1 192 ? 5.972 18.889 -10.236 1.00 36.34 192 SER A CA 1
ATOM 1554 C C . SER A 1 192 ? 7.112 17.878 -10.083 1.00 36.34 192 SER A C 1
ATOM 1556 O O . SER A 1 192 ? 7.440 17.454 -8.971 1.00 36.34 192 SER A O 1
ATOM 1558 N N . TYR A 1 193 ? 7.748 17.599 -11.221 1.00 38.59 193 TYR A N 1
ATOM 1559 C CA . TYR A 1 193 ? 8.979 16.836 -11.420 1.00 38.59 193 TYR A CA 1
ATOM 1560 C C . TYR A 1 193 ? 10.011 17.070 -10.300 1.00 38.59 193 TYR A C 1
ATOM 1562 O O . TYR A 1 193 ? 10.389 18.207 -10.011 1.00 38.59 193 TYR A O 1
ATOM 1570 N N . GLN A 1 194 ? 10.498 15.991 -9.691 1.00 45.34 194 GLN A N 1
ATOM 1571 C CA . GLN A 1 194 ? 11.771 15.993 -8.974 1.00 45.34 194 GLN A CA 1
ATOM 1572 C C . GLN A 1 194 ? 12.672 14.969 -9.668 1.00 45.34 194 GLN A C 1
ATOM 1574 O O . GLN A 1 194 ? 12.265 13.827 -9.878 1.00 45.34 194 GLN A O 1
ATOM 1579 N N . GLU A 1 195 ? 13.885 15.382 -10.038 1.00 50.56 195 GLU A N 1
ATOM 1580 C CA . GLU A 1 195 ? 14.950 14.483 -10.497 1.00 50.56 195 GLU A CA 1
ATOM 1581 C C . GLU A 1 195 ? 15.304 13.514 -9.358 1.00 50.56 195 GLU A C 1
ATOM 1583 O O . GLU A 1 195 ? 15.962 13.914 -8.399 1.00 50.56 195 GLU A O 1
ATOM 1588 N N . ILE A 1 196 ? 14.836 12.258 -9.394 1.00 52.44 196 ILE A N 1
ATOM 1589 C CA . ILE A 1 196 ? 15.066 11.314 -8.276 1.00 52.44 196 ILE A CA 1
ATOM 1590 C C . ILE A 1 196 ? 15.559 9.943 -8.740 1.00 52.44 196 ILE A C 1
ATOM 1592 O O . ILE A 1 196 ? 15.192 8.914 -8.185 1.00 52.44 196 ILE A O 1
ATOM 1596 N N . VAL A 1 197 ? 16.463 9.889 -9.716 1.00 54.47 197 VAL A N 1
ATOM 1597 C CA . VAL A 1 197 ? 17.300 8.690 -9.829 1.00 54.47 197 VAL A CA 1
ATOM 1598 C C . VAL A 1 197 ? 18.747 9.093 -10.026 1.00 54.47 197 VAL A C 1
ATOM 1600 O O . VAL A 1 197 ? 19.153 9.593 -11.071 1.00 54.47 197 VAL A O 1
ATOM 1603 N N . ASN A 1 198 ? 19.546 8.879 -8.984 1.00 59.16 198 ASN A N 1
ATOM 1604 C CA . ASN A 1 198 ? 20.985 9.045 -9.064 1.00 59.16 198 ASN A CA 1
ATOM 1605 C C . ASN A 1 198 ? 21.547 8.000 -10.045 1.00 59.16 198 ASN A C 1
ATOM 1607 O O . ASN A 1 198 ? 21.465 6.797 -9.800 1.00 59.16 198 ASN A O 1
ATOM 1611 N N . LEU A 1 199 ? 22.146 8.454 -11.150 1.00 58.66 199 LEU A N 1
ATOM 1612 C CA . LEU A 1 199 ? 22.750 7.598 -12.182 1.00 58.66 199 LEU A CA 1
ATOM 1613 C C . LEU A 1 199 ? 23.801 6.621 -11.629 1.00 58.66 199 LEU A C 1
ATOM 1615 O O . LEU A 1 199 ? 24.042 5.576 -12.231 1.00 58.66 199 LEU A O 1
ATOM 1619 N N . ASN A 1 200 ? 24.429 6.930 -10.490 1.00 61.00 200 ASN A N 1
ATOM 1620 C CA . ASN A 1 200 ? 25.355 6.005 -9.836 1.00 61.00 200 ASN A CA 1
ATOM 1621 C C . ASN A 1 200 ? 24.623 4.825 -9.185 1.00 61.00 200 ASN A C 1
ATOM 1623 O O . ASN A 1 200 ? 25.114 3.704 -9.260 1.00 61.00 200 ASN A O 1
ATOM 1627 N N . THR A 1 201 ? 23.422 5.042 -8.647 1.00 66.25 201 THR A N 1
ATOM 1628 C CA . THR A 1 201 ? 22.573 3.978 -8.096 1.00 66.25 201 THR A CA 1
ATOM 1629 C C . THR A 1 201 ? 22.108 3.011 -9.187 1.00 66.25 201 THR A C 1
ATOM 1631 O O . THR A 1 201 ? 22.103 1.800 -8.983 1.00 66.25 201 THR A O 1
ATOM 1634 N N . LEU A 1 202 ? 21.803 3.513 -10.389 1.00 67.75 202 LEU A N 1
ATOM 1635 C CA . LEU A 1 202 ? 21.399 2.677 -11.530 1.00 67.75 202 LEU A CA 1
ATOM 1636 C C . LEU A 1 202 ? 22.494 1.718 -12.014 1.00 67.75 202 LEU A C 1
ATOM 1638 O O . LEU A 1 202 ? 22.177 0.673 -12.575 1.00 67.75 202 LEU A O 1
ATOM 1642 N N . LYS A 1 203 ? 23.775 2.038 -11.793 1.00 67.50 203 LYS A N 1
ATOM 1643 C CA . LYS A 1 203 ? 24.895 1.160 -12.180 1.00 67.50 203 LYS A CA 1
ATOM 1644 C C . LYS A 1 203 ? 25.024 -0.071 -11.284 1.00 67.50 203 LYS A C 1
ATOM 1646 O O . LYS A 1 203 ? 25.599 -1.070 -11.709 1.00 67.50 203 LYS A O 1
ATOM 1651 N N . GLU A 1 204 ? 24.509 -0.002 -10.061 1.00 80.31 204 GLU A N 1
ATOM 1652 C CA . GLU A 1 204 ? 24.578 -1.093 -9.084 1.00 80.31 204 GLU A CA 1
ATOM 1653 C C . GLU A 1 204 ? 23.355 -2.021 -9.162 1.00 80.31 204 GLU A C 1
ATOM 1655 O O . GLU A 1 204 ? 23.430 -3.193 -8.780 1.00 80.31 204 GLU A O 1
ATOM 1660 N N . VAL A 1 205 ? 22.240 -1.528 -9.710 1.00 89.88 205 VAL A N 1
ATOM 1661 C CA . VAL A 1 205 ? 20.987 -2.278 -9.842 1.00 89.88 205 VAL A CA 1
ATOM 1662 C C . VAL A 1 205 ? 20.985 -3.110 -11.126 1.00 89.88 205 VAL A C 1
ATOM 1664 O O . VAL A 1 205 ? 21.116 -2.605 -12.238 1.00 89.88 205 VAL A O 1
ATOM 1667 N N . LYS A 1 206 ? 20.789 -4.425 -10.983 1.00 92.19 206 LYS A N 1
ATOM 1668 C CA . LYS A 1 206 ? 20.694 -5.358 -12.117 1.00 92.19 206 LYS A CA 1
ATOM 1669 C C . LYS A 1 206 ? 19.275 -5.375 -12.684 1.00 92.19 206 LYS A C 1
ATOM 1671 O O . LYS A 1 206 ? 18.446 -6.179 -12.262 1.00 92.19 206 LYS A O 1
ATOM 1676 N N . CYS A 1 207 ? 19.003 -4.488 -13.636 1.00 93.50 207 CYS A N 1
ATOM 1677 C CA . CYS A 1 207 ? 17.714 -4.424 -14.325 1.00 93.50 207 CYS A CA 1
ATOM 1678 C C . CYS A 1 207 ? 17.491 -5.612 -15.274 1.00 93.50 207 CYS A C 1
ATOM 1680 O O . CYS A 1 207 ? 18.435 -6.263 -15.724 1.00 93.50 207 CYS A O 1
ATOM 1682 N N . ARG A 1 208 ? 16.219 -5.907 -15.576 1.00 91.69 208 ARG A N 1
ATOM 1683 C CA . ARG A 1 208 ? 15.839 -7.051 -16.422 1.00 91.69 208 ARG A CA 1
ATOM 1684 C C . ARG A 1 208 ? 16.042 -6.790 -17.909 1.00 91.69 208 ARG A C 1
ATOM 1686 O O . ARG A 1 208 ? 16.309 -7.730 -18.652 1.00 91.69 208 ARG A O 1
ATOM 1693 N N . LYS A 1 209 ? 15.893 -5.538 -18.339 1.00 92.56 209 LYS A N 1
ATOM 1694 C CA . LYS A 1 209 ? 16.207 -5.096 -19.701 1.00 92.56 209 LYS A CA 1
ATOM 1695 C C . LYS A 1 209 ? 17.424 -4.163 -19.674 1.00 92.56 209 LYS A C 1
ATOM 1697 O O . LYS A 1 209 ? 17.696 -3.562 -18.632 1.00 92.56 209 LYS A O 1
ATOM 1702 N N . PRO A 1 210 ? 18.153 -4.030 -20.796 1.00 91.62 210 PRO A N 1
ATOM 1703 C CA . PRO A 1 210 ? 19.185 -3.010 -20.930 1.00 91.62 210 PRO A CA 1
ATOM 1704 C C . PRO A 1 210 ? 18.615 -1.617 -20.653 1.00 91.62 210 PRO A C 1
ATOM 1706 O O . PRO A 1 210 ? 17.490 -1.320 -21.054 1.00 91.62 210 PRO A O 1
ATOM 1709 N N . LEU A 1 211 ? 19.401 -0.774 -19.984 1.00 91.19 211 LEU A N 1
ATOM 1710 C CA . LEU A 1 211 ? 19.040 0.626 -19.770 1.00 91.19 211 LEU A CA 1
ATOM 1711 C C . LEU A 1 211 ? 18.964 1.368 -21.108 1.00 91.19 211 LEU A C 1
ATOM 1713 O O . LEU A 1 211 ? 19.741 1.097 -22.029 1.00 91.19 211 LEU A O 1
ATOM 1717 N N . HIS A 1 212 ? 18.059 2.338 -21.196 1.00 86.31 212 HIS A N 1
ATOM 1718 C CA . HIS A 1 212 ? 17.974 3.227 -22.345 1.00 86.31 212 HIS A CA 1
ATOM 1719 C C . HIS A 1 212 ? 19.205 4.148 -22.378 1.00 86.31 212 HIS A C 1
ATOM 1721 O O . HIS A 1 212 ? 19.527 4.759 -21.354 1.00 86.31 212 HIS A O 1
ATOM 1727 N N . PRO A 1 213 ? 19.893 4.274 -23.533 1.00 82.00 213 PRO A N 1
ATOM 1728 C CA . PRO A 1 213 ? 21.110 5.080 -23.655 1.00 82.00 213 PRO A CA 1
ATOM 1729 C C . PRO A 1 213 ? 20.833 6.581 -23.502 1.00 82.00 213 PRO A C 1
ATOM 1731 O O . PRO A 1 213 ? 21.650 7.312 -22.952 1.00 82.00 213 PRO A O 1
ATOM 1734 N N . THR A 1 214 ? 19.670 7.034 -23.971 1.00 83.12 214 THR A N 1
ATOM 1735 C CA . THR A 1 214 ? 19.143 8.383 -23.752 1.00 83.12 214 THR A CA 1
ATOM 1736 C C . THR A 1 214 ? 18.009 8.298 -22.743 1.00 83.12 214 THR A C 1
ATOM 1738 O O . THR A 1 214 ? 16.883 7.942 -23.098 1.00 83.12 214 THR A O 1
ATOM 1741 N N . ASP A 1 215 ? 18.313 8.584 -21.480 1.00 84.81 215 ASP A N 1
ATOM 1742 C CA . ASP A 1 215 ? 17.327 8.479 -20.412 1.00 84.81 215 ASP A CA 1
ATOM 1743 C C . ASP A 1 215 ? 16.377 9.680 -20.431 1.00 84.81 215 ASP A C 1
ATOM 1745 O O . ASP A 1 215 ? 16.733 10.785 -20.028 1.00 84.81 215 ASP A O 1
ATOM 1749 N N . LYS A 1 216 ? 15.149 9.451 -20.901 1.00 86.94 216 LYS A N 1
ATOM 1750 C CA . LYS A 1 216 ? 14.031 10.393 -20.765 1.00 86.94 216 LYS A CA 1
ATOM 1751 C C . LYS A 1 216 ? 13.263 10.167 -19.456 1.00 86.94 216 LYS A C 1
ATOM 1753 O O . LYS A 1 216 ? 12.067 10.414 -19.436 1.00 86.94 216 LYS A O 1
ATOM 1758 N N . GLY A 1 217 ? 13.907 9.632 -18.416 1.00 86.62 217 GLY A N 1
ATOM 1759 C CA . GLY A 1 217 ? 13.281 9.209 -17.157 1.00 86.62 217 GLY A CA 1
ATOM 1760 C C . GLY A 1 217 ? 12.724 7.778 -17.170 1.00 86.62 217 GLY A C 1
ATOM 1761 O O . GLY A 1 217 ? 12.129 7.310 -16.196 1.00 86.62 217 GLY A O 1
ATOM 1762 N N . VAL A 1 218 ? 12.956 7.048 -18.262 1.00 90.75 218 VAL A N 1
ATOM 1763 C CA . VAL A 1 218 ? 12.499 5.667 -18.472 1.00 90.75 218 VAL A CA 1
ATOM 1764 C C . VAL A 1 218 ? 13.368 4.647 -17.747 1.00 90.75 218 VAL A C 1
ATOM 1766 O O . VAL A 1 218 ? 12.907 3.539 -17.517 1.00 90.75 218 VAL A O 1
ATOM 1769 N N . ASN A 1 219 ? 14.588 4.996 -17.321 1.00 92.19 219 ASN A N 1
ATOM 1770 C CA . ASN A 1 219 ? 15.415 4.102 -16.498 1.00 92.19 219 ASN A CA 1
ATOM 1771 C C . ASN A 1 219 ? 15.008 4.082 -15.015 1.00 92.19 219 ASN A C 1
ATOM 1773 O O . ASN A 1 219 ? 15.676 3.433 -14.211 1.00 92.19 219 ASN A O 1
ATOM 1777 N N . THR A 1 220 ? 13.922 4.762 -14.640 1.00 92.00 220 THR A N 1
ATOM 1778 C CA . THR A 1 220 ? 13.395 4.748 -13.273 1.00 92.00 220 THR A CA 1
ATOM 1779 C C . THR A 1 220 ? 13.152 3.326 -12.759 1.00 92.00 220 THR A C 1
ATOM 1781 O O . THR A 1 220 ? 12.544 2.490 -13.429 1.00 92.00 220 THR A O 1
ATOM 1784 N N . ILE A 1 221 ? 13.622 3.053 -11.538 1.00 96.06 221 ILE A N 1
ATOM 1785 C CA . ILE A 1 221 ? 13.399 1.774 -10.860 1.00 96.06 221 ILE A CA 1
ATOM 1786 C C . ILE A 1 221 ? 11.984 1.765 -10.283 1.00 96.06 221 ILE A C 1
ATOM 1788 O O . ILE A 1 221 ? 11.594 2.687 -9.565 1.00 96.06 221 ILE A O 1
ATOM 1792 N N . ILE A 1 222 ? 11.227 0.708 -10.564 1.00 97.81 222 ILE A N 1
ATOM 1793 C CA . ILE A 1 222 ? 9.853 0.537 -10.085 1.00 97.81 222 ILE A CA 1
ATOM 1794 C C . ILE A 1 222 ? 9.740 -0.802 -9.365 1.00 97.81 222 ILE A C 1
ATOM 1796 O O . ILE A 1 222 ? 10.134 -1.835 -9.901 1.00 97.81 222 ILE A O 1
ATOM 1800 N N . TYR A 1 223 ? 9.163 -0.792 -8.168 1.00 98.62 223 TYR A N 1
ATOM 1801 C CA . TYR A 1 223 ? 8.719 -1.993 -7.470 1.00 98.62 223 TYR A CA 1
ATOM 1802 C C . TYR A 1 223 ? 7.193 -2.080 -7.505 1.00 98.62 223 TYR A C 1
ATOM 1804 O O . TYR A 1 223 ? 6.525 -1.117 -7.137 1.00 98.62 223 TYR A O 1
ATOM 1812 N N . ILE A 1 224 ? 6.639 -3.223 -7.909 1.00 98.62 224 ILE A N 1
ATOM 1813 C CA . ILE A 1 224 ? 5.194 -3.461 -7.969 1.00 98.62 224 ILE A CA 1
ATOM 1814 C C . ILE A 1 224 ? 4.806 -4.567 -6.988 1.00 98.62 224 ILE A C 1
ATOM 1816 O O . ILE A 1 224 ? 5.050 -5.746 -7.239 1.00 98.62 224 ILE A O 1
ATOM 1820 N N . ALA A 1 225 ? 4.128 -4.183 -5.907 1.00 98.31 225 ALA A N 1
ATOM 1821 C CA . ALA A 1 225 ? 3.331 -5.093 -5.096 1.00 98.31 225 ALA A CA 1
ATOM 1822 C C . ALA A 1 225 ? 1.965 -5.288 -5.761 1.00 98.31 225 ALA A C 1
ATOM 1824 O O . ALA A 1 225 ? 1.240 -4.316 -6.001 1.00 98.31 225 ALA A O 1
ATOM 1825 N N . THR A 1 226 ? 1.591 -6.527 -6.068 1.00 97.38 226 THR A N 1
ATOM 1826 C CA . THR A 1 226 ? 0.313 -6.814 -6.722 1.00 97.38 226 THR A CA 1
ATOM 1827 C C . THR A 1 226 ? -0.237 -8.182 -6.350 1.00 97.38 226 THR A C 1
ATOM 1829 O O . THR A 1 226 ? 0.509 -9.092 -6.009 1.00 97.38 226 THR A O 1
ATOM 1832 N N . ASP A 1 227 ? -1.557 -8.313 -6.429 1.00 95.25 227 ASP A N 1
ATOM 1833 C CA . ASP A 1 227 ? -2.292 -9.569 -6.274 1.00 95.25 227 ASP A CA 1
ATOM 1834 C C . ASP A 1 227 ? -2.592 -10.260 -7.618 1.00 95.25 227 ASP A C 1
ATOM 1836 O O . ASP A 1 227 ? -3.388 -11.197 -7.672 1.00 95.25 227 ASP A O 1
ATOM 1840 N N . ALA A 1 22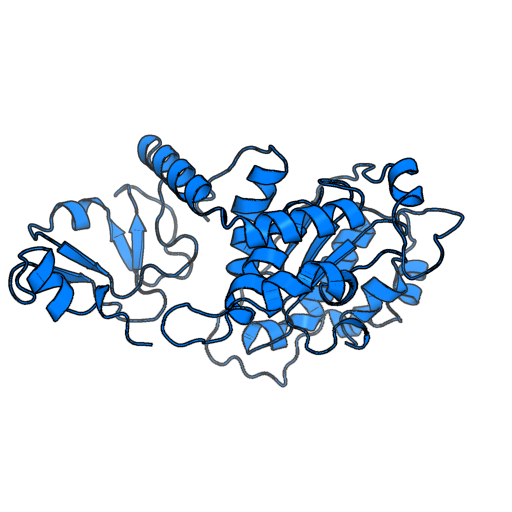8 ? -1.969 -9.806 -8.711 1.00 95.25 228 ALA A N 1
ATOM 1841 C CA . ALA A 1 228 ? -1.998 -10.508 -9.986 1.00 95.25 228 ALA A CA 1
ATOM 1842 C C . ALA A 1 228 ? -1.298 -11.872 -9.859 1.00 95.25 228 ALA A C 1
ATOM 1844 O O . ALA A 1 228 ? -0.144 -11.932 -9.449 1.00 95.25 228 ALA A O 1
ATOM 1845 N N . GLU A 1 229 ? -1.957 -12.954 -10.280 1.00 91.12 229 GLU A N 1
ATOM 1846 C CA . GLU A 1 229 ? -1.389 -14.313 -10.217 1.00 91.12 229 GLU A CA 1
ATOM 1847 C C . GLU A 1 229 ? -0.115 -14.470 -11.063 1.00 91.12 229 GLU A C 1
ATOM 1849 O O . GLU A 1 229 ? 0.822 -15.158 -10.677 1.00 91.12 229 GLU A O 1
ATOM 1854 N N . SER A 1 230 ? -0.062 -13.822 -12.228 1.00 94.50 230 SER A N 1
ATOM 1855 C CA . SER A 1 230 ? 1.116 -13.809 -13.103 1.00 94.50 230 SER A CA 1
ATOM 1856 C C . SER A 1 230 ? 1.398 -12.381 -13.570 1.00 94.50 230 SER A C 1
ATOM 1858 O O . SER A 1 230 ? 1.004 -12.007 -14.677 1.00 94.50 230 SER A O 1
ATOM 1860 N N . PRO A 1 231 ? 2.055 -11.544 -12.741 1.00 95.75 231 PRO A N 1
ATOM 1861 C CA . PRO A 1 231 ? 2.162 -10.111 -13.006 1.00 95.75 231 PRO A CA 1
ATOM 1862 C C . PRO A 1 231 ? 2.830 -9.786 -14.345 1.00 95.75 231 PRO A C 1
ATOM 1864 O O . PRO A 1 231 ? 2.370 -8.908 -15.066 1.00 95.75 231 PRO A O 1
ATOM 1867 N N . ARG A 1 232 ? 3.887 -10.522 -14.715 1.00 94.06 232 ARG A N 1
ATOM 1868 C CA . ARG A 1 232 ? 4.686 -10.254 -15.928 1.00 94.06 232 ARG A CA 1
ATOM 1869 C C . ARG A 1 232 ? 3.966 -10.567 -17.236 1.00 94.06 232 ARG A C 1
ATOM 1871 O O . ARG A 1 232 ? 4.319 -9.999 -18.262 1.00 94.06 232 ARG A O 1
ATOM 1878 N N . THR A 1 233 ? 2.995 -11.471 -17.202 1.00 94.44 233 THR A N 1
ATOM 1879 C CA . THR A 1 233 ? 2.169 -11.834 -18.361 1.00 94.44 233 THR A CA 1
ATOM 1880 C C . THR A 1 233 ? 0.770 -11.236 -18.265 1.00 94.44 233 THR A C 1
ATOM 1882 O O . THR A 1 233 ? -0.063 -11.495 -19.130 1.00 94.44 233 THR A O 1
ATOM 1885 N N . ASN A 1 234 ? 0.488 -10.450 -17.221 1.00 93.94 234 ASN A N 1
ATOM 1886 C CA . ASN A 1 234 ? -0.793 -9.790 -17.065 1.00 93.94 234 ASN A CA 1
ATOM 1887 C C . ASN A 1 234 ? -0.917 -8.668 -18.118 1.00 93.94 234 ASN A C 1
ATOM 1889 O O . ASN A 1 234 ? -0.089 -7.750 -18.125 1.00 93.94 234 ASN A O 1
ATOM 1893 N N . PRO A 1 235 ? -1.950 -8.699 -18.979 1.00 91.69 235 PRO A N 1
ATOM 1894 C CA . PRO A 1 235 ? -2.105 -7.744 -20.073 1.00 91.69 235 PRO A CA 1
ATOM 1895 C C . PRO A 1 235 ? -2.398 -6.315 -19.608 1.00 91.69 235 PRO A C 1
ATOM 1897 O O . PRO A 1 235 ? -2.322 -5.411 -20.419 1.00 91.69 235 PRO A O 1
ATOM 1900 N N . LEU A 1 236 ? -2.731 -6.080 -18.336 1.00 91.62 236 LEU A N 1
ATOM 1901 C CA . LEU A 1 236 ? -2.883 -4.725 -17.799 1.00 91.62 236 LEU A CA 1
ATOM 1902 C C . LEU A 1 236 ? -1.543 -4.154 -17.325 1.00 91.62 236 LEU A C 1
ATOM 1904 O O . LEU A 1 236 ? -1.289 -2.962 -17.450 1.00 91.62 236 LEU A O 1
ATOM 1908 N N . LEU A 1 237 ? -0.663 -5.003 -16.786 1.00 95.75 237 LEU A N 1
ATOM 1909 C CA . LEU A 1 237 ? 0.619 -4.573 -16.221 1.00 95.75 237 LEU A CA 1
ATOM 1910 C C . LEU A 1 237 ? 1.738 -4.480 -17.262 1.00 95.75 237 LEU A C 1
ATOM 1912 O O . LEU A 1 237 ? 2.796 -3.920 -16.966 1.00 95.75 237 LEU A O 1
ATOM 1916 N N . PHE A 1 238 ? 1.530 -5.015 -18.470 1.00 94.31 238 PHE A N 1
ATOM 1917 C CA . PHE A 1 238 ? 2.568 -5.072 -19.499 1.00 94.31 238 PHE A CA 1
ATOM 1918 C C . PHE A 1 238 ? 3.162 -3.695 -19.821 1.00 94.31 238 PHE A C 1
ATOM 1920 O O . PHE A 1 238 ? 4.370 -3.622 -20.031 1.00 94.31 238 PHE A O 1
ATOM 1927 N N . LYS A 1 239 ? 2.359 -2.617 -19.790 1.00 95.19 239 LYS A N 1
ATOM 1928 C CA . LYS A 1 239 ? 2.815 -1.252 -20.091 1.00 95.19 239 LYS A CA 1
ATOM 1929 C C . LYS A 1 239 ? 3.964 -0.809 -19.180 1.00 95.19 239 LYS A C 1
ATOM 1931 O O . LYS A 1 239 ? 4.947 -0.264 -19.664 1.00 95.19 239 LYS A O 1
ATOM 1936 N N . PHE A 1 240 ? 3.957 -1.183 -17.896 1.00 97.31 240 PHE A N 1
ATOM 1937 C CA . PHE A 1 240 ? 5.103 -0.933 -17.011 1.00 97.31 240 PHE A CA 1
ATOM 1938 C C . PHE A 1 240 ? 6.354 -1.688 -17.463 1.00 97.31 240 PHE A C 1
ATOM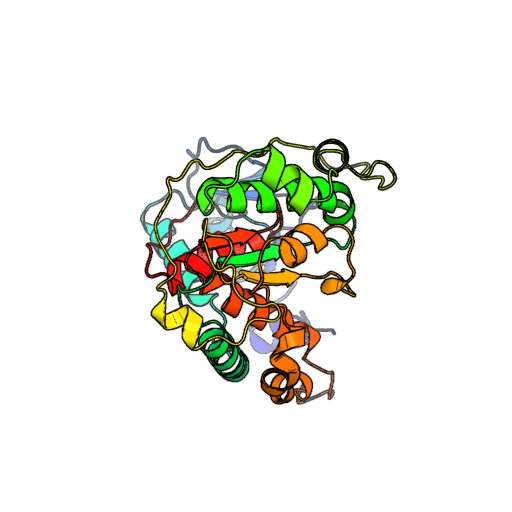 1940 O O . PHE A 1 240 ? 7.425 -1.102 -17.597 1.00 97.31 240 PHE A O 1
ATOM 1947 N N . PHE A 1 241 ? 6.224 -2.994 -17.710 1.00 96.00 241 PHE A N 1
ATOM 1948 C CA . PHE A 1 241 ? 7.351 -3.839 -18.105 1.00 96.00 241 PHE A CA 1
ATOM 1949 C C . PHE A 1 241 ? 7.877 -3.509 -19.502 1.00 96.00 241 PHE A C 1
ATOM 1951 O O . PHE A 1 241 ? 9.036 -3.805 -19.800 1.00 96.00 241 PHE A O 1
ATOM 1958 N N . ASN A 1 242 ? 7.037 -2.954 -20.377 1.00 94.69 242 ASN A N 1
ATOM 1959 C CA . ASN A 1 242 ? 7.428 -2.530 -21.710 1.00 94.69 242 ASN A CA 1
ATOM 1960 C C . ASN A 1 242 ? 8.213 -1.217 -21.666 1.00 94.69 242 ASN A C 1
ATOM 1962 O O . ASN A 1 242 ? 9.293 -1.162 -22.251 1.00 94.69 242 ASN A O 1
ATOM 1966 N N . THR A 1 243 ? 7.714 -0.236 -20.910 1.00 95.06 243 THR A N 1
ATOM 1967 C CA . THR A 1 243 ? 8.269 1.120 -20.825 1.00 95.06 243 THR A CA 1
ATOM 1968 C C . THR A 1 243 ? 9.533 1.223 -19.983 1.00 95.06 243 THR A C 1
ATOM 1970 O O . THR A 1 243 ? 10.478 1.890 -20.391 1.00 95.06 243 THR A O 1
ATOM 1973 N N . PHE A 1 244 ? 9.574 0.569 -18.820 1.00 95.56 244 PHE A N 1
ATOM 1974 C CA . PHE A 1 244 ? 10.683 0.707 -17.876 1.00 95.56 244 PHE A CA 1
ATOM 1975 C C . PHE A 1 244 ? 11.548 -0.568 -17.876 1.00 95.56 244 PHE A C 1
ATOM 1977 O O . PHE A 1 244 ? 11.029 -1.677 -17.703 1.00 95.56 244 PHE A O 1
ATOM 1984 N N . PRO A 1 245 ? 12.883 -0.469 -18.014 1.00 94.62 245 PRO A N 1
ATOM 1985 C CA . PRO A 1 245 ? 13.762 -1.632 -18.008 1.00 94.62 245 PRO A CA 1
ATOM 1986 C C . PRO A 1 245 ? 13.969 -2.221 -16.602 1.00 94.62 245 PRO A C 1
ATOM 1988 O O . PRO A 1 245 ? 14.349 -3.390 -16.461 1.00 94.62 245 PRO A O 1
ATOM 1991 N N . CYS A 1 246 ? 13.699 -1.424 -15.563 1.00 95.62 246 CYS A N 1
ATOM 1992 C CA . CYS A 1 246 ? 13.974 -1.707 -14.156 1.00 95.62 246 CYS A CA 1
ATOM 1993 C C . CYS A 1 246 ? 12.686 -1.897 -13.332 1.00 95.62 246 CYS A C 1
ATOM 1995 O O . CYS A 1 246 ? 12.522 -1.278 -12.281 1.00 95.62 246 CYS A O 1
ATOM 1997 N N . VAL A 1 247 ? 11.763 -2.748 -13.803 1.00 97.69 247 VAL A N 1
ATOM 1998 C CA . VAL A 1 247 ? 10.539 -3.102 -13.057 1.00 97.69 247 VAL A CA 1
ATOM 1999 C C . VAL A 1 247 ? 10.692 -4.433 -12.333 1.00 97.69 247 VAL A C 1
ATOM 2001 O O . VAL A 1 247 ? 10.854 -5.497 -12.954 1.00 97.69 247 VAL A O 1
ATOM 2004 N N . PHE A 1 248 ? 10.557 -4.359 -11.015 1.00 98.25 248 PHE A N 1
ATOM 2005 C CA . PHE A 1 248 ? 10.654 -5.474 -10.097 1.00 98.25 248 PHE A CA 1
ATOM 2006 C C . PHE A 1 248 ? 9.297 -5.810 -9.469 1.00 98.25 248 PHE A C 1
ATOM 2008 O O . PHE A 1 248 ? 8.494 -4.930 -9.171 1.00 98.25 248 PHE A O 1
ATOM 2015 N N . ILE A 1 249 ? 9.060 -7.095 -9.256 1.00 97.94 249 ILE A N 1
ATOM 2016 C CA . ILE A 1 249 ? 7.955 -7.683 -8.495 1.00 97.94 249 ILE A CA 1
ATOM 2017 C C . ILE A 1 249 ? 8.547 -8.603 -7.431 1.00 97.94 249 ILE A C 1
ATOM 2019 O O . ILE A 1 249 ? 9.725 -8.958 -7.495 1.00 97.94 249 ILE A O 1
ATOM 2023 N N . LEU A 1 250 ? 7.735 -9.024 -6.466 1.00 97.00 250 LEU A N 1
ATOM 2024 C CA . LEU A 1 250 ? 8.212 -9.851 -5.361 1.00 97.00 250 LEU A CA 1
ATOM 2025 C C . LEU A 1 250 ? 8.893 -11.156 -5.827 1.00 97.00 250 LEU A C 1
ATOM 2027 O O . LEU A 1 250 ? 9.909 -11.551 -5.255 1.00 97.00 250 LEU A O 1
ATOM 2031 N N . ASP A 1 251 ? 8.410 -11.760 -6.918 1.00 95.12 251 ASP A N 1
ATOM 2032 C CA . ASP A 1 251 ? 8.973 -12.978 -7.530 1.00 95.12 251 ASP A CA 1
ATOM 2033 C C . ASP A 1 251 ? 10.431 -12.827 -8.001 1.00 95.12 251 ASP A C 1
ATOM 2035 O O . ASP A 1 251 ? 11.128 -13.816 -8.209 1.00 95.12 251 ASP A O 1
ATOM 2039 N N . ASP A 1 252 ? 10.937 -11.601 -8.153 1.00 96.62 252 ASP A N 1
ATOM 2040 C CA . ASP A 1 252 ? 12.337 -11.364 -8.524 1.00 96.62 252 ASP A CA 1
ATOM 2041 C C . ASP A 1 252 ? 13.323 -11.608 -7.367 1.00 96.62 252 ASP A C 1
ATOM 2043 O O . ASP A 1 252 ? 14.539 -11.558 -7.569 1.00 96.62 252 ASP A O 1
ATOM 2047 N N . PHE A 1 253 ? 12.815 -11.870 -6.160 1.00 96.81 253 PHE A N 1
ATOM 2048 C CA . PHE A 1 253 ? 13.584 -11.913 -4.915 1.00 96.81 253 PHE A CA 1
ATOM 2049 C C . PHE A 1 253 ? 13.456 -13.253 -4.175 1.00 96.81 253 PHE A C 1
ATOM 2051 O O . PHE A 1 253 ? 13.432 -13.305 -2.946 1.00 96.81 253 PHE A O 1
ATOM 2058 N N . ASP A 1 254 ? 13.385 -14.369 -4.907 1.00 95.19 254 ASP A N 1
ATOM 2059 C CA . ASP A 1 254 ? 13.183 -15.710 -4.333 1.00 95.19 254 ASP A CA 1
ATOM 2060 C C . ASP A 1 254 ? 14.153 -16.071 -3.196 1.00 95.19 254 ASP A C 1
ATOM 2062 O O . ASP A 1 254 ? 13.760 -16.723 -2.224 1.00 95.19 254 ASP A O 1
ATOM 2066 N N . GLN A 1 255 ? 15.407 -15.622 -3.288 1.00 95.25 255 GLN A N 1
ATOM 2067 C CA . GLN A 1 255 ? 16.413 -15.844 -2.247 1.00 95.25 255 GLN A CA 1
ATOM 2068 C C . GLN A 1 255 ? 16.061 -15.108 -0.950 1.00 95.25 255 GLN A C 1
ATOM 2070 O O . GLN A 1 255 ? 16.156 -15.680 0.136 1.00 95.25 255 GLN A O 1
ATOM 2075 N N . GLU A 1 256 ? 15.618 -13.855 -1.047 1.00 95.94 256 GLU A N 1
ATOM 2076 C CA . GLU A 1 256 ? 15.183 -13.050 0.096 1.00 95.94 256 GLU A CA 1
ATOM 2077 C C . GLU A 1 256 ? 13.884 -13.580 0.716 1.00 95.94 256 GLU A C 1
ATOM 2079 O O . GLU A 1 256 ? 13.656 -13.421 1.917 1.00 95.94 256 GLU A O 1
ATOM 2084 N N . LEU A 1 257 ? 13.055 -14.253 -0.085 1.00 96.19 257 LEU A N 1
ATOM 2085 C CA . LEU A 1 257 ? 11.798 -14.850 0.355 1.00 96.19 257 LEU A CA 1
ATOM 2086 C C . LEU A 1 257 ? 11.959 -16.204 1.048 1.00 96.19 257 LEU A C 1
ATOM 2088 O O . LEU A 1 257 ? 11.009 -16.655 1.689 1.00 96.19 257 LEU A O 1
ATOM 2092 N N . ALA A 1 258 ? 13.117 -16.860 0.946 1.00 94.75 258 ALA A N 1
ATOM 2093 C CA . ALA A 1 258 ? 13.306 -18.222 1.448 1.00 94.75 258 ALA A CA 1
ATOM 2094 C C . ALA A 1 258 ? 12.962 -18.361 2.944 1.00 94.75 258 ALA A C 1
ATOM 2096 O O . ALA A 1 258 ? 12.256 -19.292 3.338 1.00 94.75 258 ALA A O 1
ATOM 2097 N N . GLU A 1 259 ? 13.395 -17.406 3.776 1.00 92.62 259 GLU A N 1
ATOM 2098 C CA . GLU A 1 259 ? 13.084 -17.416 5.211 1.00 92.62 259 GLU A CA 1
ATOM 2099 C C . GLU A 1 259 ? 11.598 -17.118 5.483 1.00 92.62 259 GLU A C 1
ATOM 2101 O O . GLU A 1 259 ? 11.000 -17.731 6.359 1.00 92.62 259 GLU A O 1
ATOM 2106 N N . ILE A 1 260 ? 10.968 -16.222 4.715 1.00 94.88 260 ILE A N 1
ATOM 2107 C CA . ILE A 1 260 ? 9.539 -15.883 4.859 1.00 94.88 260 ILE A CA 1
ATOM 2108 C C . ILE A 1 260 ? 8.657 -17.082 4.476 1.00 94.88 260 ILE A C 1
ATOM 2110 O O . ILE A 1 260 ? 7.699 -17.411 5.179 1.00 94.88 260 ILE A O 1
ATOM 2114 N N . LYS A 1 261 ? 9.002 -17.770 3.380 1.00 95.31 261 LYS A N 1
ATOM 2115 C CA . LYS A 1 261 ? 8.280 -18.940 2.855 1.00 95.31 261 LYS A CA 1
ATOM 2116 C C . LYS A 1 261 ? 8.351 -20.146 3.803 1.00 95.31 261 LYS A C 1
ATOM 2118 O O . LYS A 1 261 ? 7.468 -21.007 3.749 1.00 95.31 261 LYS A O 1
ATOM 2123 N N . SER A 1 262 ? 9.348 -20.223 4.688 1.00 95.00 262 SER A N 1
ATOM 2124 C CA . SER A 1 262 ? 9.511 -21.335 5.638 1.00 95.00 262 SER A CA 1
ATOM 2125 C C . SER A 1 262 ? 8.772 -21.140 6.966 1.00 95.00 262 SER A C 1
ATOM 2127 O O . SER A 1 262 ? 8.539 -22.120 7.674 1.00 95.00 262 SER A O 1
ATOM 2129 N N . VAL A 1 263 ? 8.325 -19.921 7.290 1.00 95.69 263 VAL A N 1
ATOM 2130 C CA . VAL A 1 263 ? 7.663 -19.643 8.572 1.00 95.69 263 VAL A CA 1
ATOM 2131 C C . VAL A 1 263 ? 6.356 -20.416 8.698 1.00 95.69 263 VAL A C 1
ATOM 2133 O O . VAL A 1 263 ? 5.499 -20.391 7.805 1.00 95.69 263 VAL A O 1
ATOM 2136 N N . ARG A 1 264 ? 6.193 -21.079 9.842 1.00 95.38 264 ARG A N 1
ATOM 2137 C CA . ARG A 1 264 ? 4.968 -21.756 10.263 1.00 95.38 264 ARG A CA 1
ATOM 2138 C C . ARG A 1 264 ? 4.535 -21.229 11.625 1.00 95.38 264 ARG A C 1
ATOM 2140 O O . ARG A 1 264 ? 5.382 -20.865 12.439 1.00 95.38 264 ARG A O 1
ATOM 2147 N N . ASN A 1 265 ? 3.232 -21.208 11.871 1.00 92.12 265 ASN A N 1
ATOM 2148 C CA . ASN A 1 265 ? 2.695 -20.979 13.205 1.00 92.12 265 ASN A CA 1
ATOM 2149 C C . ASN A 1 265 ? 3.240 -22.063 14.158 1.00 92.12 265 ASN A C 1
ATOM 2151 O O . ASN A 1 265 ? 3.373 -23.233 13.788 1.00 92.12 265 ASN A O 1
ATOM 2155 N N . ALA A 1 266 ? 3.636 -21.655 15.365 1.00 92.00 266 ALA A N 1
ATOM 2156 C CA . ALA A 1 266 ? 4.290 -22.542 16.319 1.00 92.00 266 ALA A CA 1
ATOM 2157 C C . ALA A 1 266 ? 3.370 -23.675 16.805 1.00 92.00 266 ALA A C 1
ATOM 2159 O O . ALA A 1 266 ? 3.860 -24.789 17.014 1.00 92.00 266 ALA A O 1
ATOM 2160 N N . GLU A 1 267 ? 2.072 -23.404 16.931 1.00 90.44 267 GLU A N 1
ATOM 2161 C CA . GLU A 1 267 ? 1.062 -24.297 17.500 1.00 90.44 267 GLU A CA 1
ATOM 2162 C C . GLU A 1 267 ? 0.543 -25.299 16.469 1.00 90.44 267 GLU A C 1
ATOM 2164 O O . GLU A 1 267 ? 0.671 -26.506 16.663 1.00 90.44 267 GLU A O 1
ATOM 2169 N N . ASP A 1 268 ? 0.018 -24.814 15.343 1.00 92.06 268 ASP A N 1
ATOM 2170 C CA . ASP A 1 268 ? -0.708 -25.641 14.365 1.00 92.06 268 ASP A CA 1
ATOM 2171 C C . ASP A 1 268 ? 0.079 -25.918 13.073 1.00 92.06 268 ASP A C 1
ATOM 2173 O O . ASP A 1 268 ? -0.388 -26.628 12.185 1.00 92.06 268 ASP A O 1
ATOM 2177 N N . LYS A 1 269 ? 1.295 -25.369 12.962 1.00 94.19 269 LYS A N 1
ATOM 2178 C CA . LYS A 1 269 ? 2.171 -25.469 11.785 1.00 94.19 269 LYS A CA 1
ATOM 2179 C C . LYS A 1 269 ? 1.585 -24.873 10.502 1.00 94.19 269 LYS A C 1
ATOM 2181 O O . LYS A 1 269 ? 2.139 -25.113 9.429 1.00 94.19 269 LYS A O 1
ATOM 2186 N N . THR A 1 270 ? 0.545 -24.044 10.583 1.00 94.50 270 THR A N 1
ATOM 2187 C CA . THR A 1 270 ? -0.019 -23.347 9.421 1.00 94.50 270 THR A CA 1
ATOM 2188 C C . THR A 1 270 ? 1.043 -22.450 8.762 1.00 94.50 270 THR A C 1
ATOM 2190 O O . THR A 1 270 ? 1.719 -21.686 9.463 1.00 94.50 270 THR A O 1
ATOM 2193 N N . PRO A 1 271 ? 1.233 -22.507 7.426 1.00 95.38 271 PRO A N 1
ATOM 2194 C CA . PRO A 1 271 ? 2.097 -21.577 6.701 1.00 95.38 271 PRO A CA 1
ATOM 2195 C C . PRO A 1 271 ? 1.711 -20.119 6.926 1.00 95.38 271 PRO A C 1
ATOM 2197 O O . PRO A 1 271 ? 0.578 -19.726 6.673 1.00 95.38 271 PRO A O 1
ATOM 2200 N N . LEU A 1 272 ? 2.674 -19.300 7.363 1.00 95.50 272 LEU A N 1
ATOM 2201 C CA . LEU A 1 272 ? 2.429 -17.879 7.633 1.00 95.50 272 LEU A CA 1
ATOM 2202 C C . LEU A 1 272 ? 2.731 -16.962 6.442 1.00 95.50 272 LEU A C 1
ATOM 2204 O O . LEU A 1 272 ? 2.511 -15.756 6.520 1.00 95.50 272 LEU A O 1
ATOM 2208 N N . VAL A 1 273 ? 3.200 -17.524 5.326 1.00 94.88 273 VAL A N 1
ATOM 2209 C CA . VAL A 1 273 ? 3.618 -16.771 4.134 1.00 94.88 273 VAL A CA 1
ATOM 2210 C C . VAL A 1 273 ? 2.531 -15.813 3.633 1.00 94.88 273 VAL A C 1
ATOM 2212 O O . VAL A 1 273 ? 2.813 -14.637 3.434 1.00 94.88 273 VAL A O 1
ATOM 2215 N N . SER A 1 274 ? 1.272 -16.248 3.549 1.00 92.75 274 SER A N 1
ATOM 2216 C CA . SER A 1 274 ? 0.152 -15.416 3.080 1.00 92.75 274 SER A CA 1
ATOM 2217 C C . SER A 1 274 ? -0.156 -14.217 3.983 1.00 92.75 274 SER A C 1
ATOM 2219 O O . SER A 1 274 ? -0.777 -13.259 3.535 1.00 92.75 274 SER A O 1
ATOM 2221 N N . TYR A 1 275 ? 0.281 -14.246 5.245 1.00 92.88 275 TYR A N 1
ATOM 2222 C CA . TYR A 1 275 ? 0.116 -13.145 6.197 1.00 92.88 275 TYR A CA 1
ATOM 2223 C C . TYR A 1 275 ? 1.330 -12.211 6.220 1.00 92.88 275 TYR A C 1
ATOM 2225 O O . TYR A 1 275 ? 1.190 -11.022 6.499 1.00 92.88 275 TYR A O 1
ATOM 2233 N N . LEU A 1 276 ? 2.522 -12.739 5.930 1.00 95.50 276 LEU A N 1
ATOM 2234 C CA . LEU A 1 276 ? 3.776 -11.984 5.957 1.00 95.50 276 LEU A CA 1
ATOM 2235 C C . LEU A 1 276 ? 4.061 -11.260 4.639 1.00 95.50 276 LEU A C 1
ATOM 2237 O O . LEU A 1 276 ? 4.607 -10.160 4.672 1.00 95.50 276 LEU A O 1
ATOM 2241 N N . ILE A 1 277 ? 3.679 -11.845 3.501 1.00 95.88 277 ILE A N 1
ATOM 2242 C CA . ILE A 1 277 ? 3.912 -11.268 2.170 1.00 95.88 277 ILE A CA 1
ATOM 2243 C C . ILE A 1 277 ? 3.276 -9.877 2.023 1.00 95.88 277 ILE A C 1
ATOM 2245 O O . ILE A 1 277 ? 4.007 -8.962 1.654 1.00 95.88 277 ILE A O 1
ATOM 2249 N N . PRO A 1 278 ? 2.005 -9.638 2.413 1.00 95.44 278 PRO A N 1
ATOM 2250 C CA . PRO A 1 278 ? 1.445 -8.290 2.352 1.00 95.44 278 PRO A CA 1
ATOM 2251 C C . PRO A 1 278 ? 2.250 -7.281 3.182 1.00 95.44 278 PRO A C 1
ATOM 2253 O O . PRO A 1 278 ? 2.505 -6.169 2.730 1.00 95.44 278 PRO A O 1
ATOM 2256 N N . LEU A 1 279 ? 2.698 -7.661 4.385 1.00 96.06 279 LEU A N 1
ATOM 2257 C CA . LEU A 1 279 ? 3.512 -6.778 5.229 1.00 96.06 279 LEU A CA 1
ATOM 2258 C C . LEU A 1 279 ? 4.857 -6.456 4.569 1.00 96.06 279 LEU A C 1
ATOM 2260 O O . LEU A 1 279 ? 5.287 -5.307 4.607 1.00 96.06 279 LEU A O 1
ATOM 2264 N N . LEU A 1 280 ? 5.487 -7.451 3.944 1.00 97.50 280 LEU A N 1
ATOM 2265 C CA . LEU A 1 280 ? 6.725 -7.285 3.190 1.00 97.50 280 LEU A CA 1
ATOM 2266 C C . LEU A 1 280 ? 6.536 -6.332 2.002 1.00 97.50 280 LEU A C 1
ATOM 2268 O O . LEU A 1 280 ? 7.274 -5.354 1.889 1.00 97.50 280 LEU A O 1
ATOM 2272 N N . ASP A 1 281 ? 5.513 -6.563 1.181 1.00 97.69 281 ASP A N 1
ATOM 2273 C CA . ASP A 1 281 ? 5.153 -5.714 0.041 1.00 97.69 281 ASP A CA 1
ATOM 2274 C C . ASP A 1 281 ? 4.884 -4.267 0.451 1.00 97.69 281 ASP A C 1
ATOM 2276 O O . ASP A 1 281 ? 5.363 -3.327 -0.192 1.00 97.69 281 ASP A O 1
ATOM 2280 N N . ALA A 1 282 ? 4.143 -4.079 1.544 1.00 97.38 282 ALA A N 1
ATOM 2281 C CA . ALA A 1 282 ? 3.857 -2.767 2.103 1.00 97.38 282 ALA A CA 1
ATOM 2282 C C . ALA A 1 282 ? 5.137 -2.064 2.563 1.00 97.38 282 ALA A C 1
ATOM 2284 O O . ALA A 1 282 ? 5.323 -0.885 2.264 1.00 97.38 282 ALA A O 1
ATOM 2285 N N . THR A 1 283 ? 6.034 -2.778 3.254 1.00 97.31 283 THR A N 1
ATOM 2286 C CA . THR A 1 283 ? 7.311 -2.219 3.705 1.00 97.31 283 THR A CA 1
ATOM 2287 C C . THR A 1 283 ? 8.204 -1.830 2.527 1.00 97.31 283 THR A C 1
ATOM 2289 O O . THR A 1 283 ? 8.747 -0.727 2.540 1.00 97.31 283 THR A O 1
ATOM 2292 N N . ILE A 1 284 ? 8.330 -2.671 1.495 1.00 98.12 284 ILE A N 1
ATOM 2293 C CA . ILE A 1 284 ? 9.141 -2.357 0.307 1.00 98.12 284 ILE A CA 1
ATOM 2294 C C . ILE A 1 284 ? 8.545 -1.156 -0.431 1.00 98.12 284 ILE A C 1
ATOM 2296 O O . ILE A 1 284 ? 9.227 -0.152 -0.613 1.00 98.12 284 ILE A O 1
ATOM 2300 N N . SER A 1 285 ? 7.258 -1.209 -0.783 1.00 98.19 285 SER A N 1
ATOM 2301 C CA . SER A 1 285 ? 6.598 -0.152 -1.564 1.00 98.19 285 SER A CA 1
ATOM 2302 C C . SER A 1 285 ? 6.643 1.208 -0.861 1.00 98.19 285 SER A C 1
ATOM 2304 O O . SER A 1 285 ? 6.858 2.237 -1.496 1.00 98.19 285 SER A O 1
ATOM 2306 N N . ALA A 1 286 ? 6.495 1.228 0.465 1.00 97.31 286 ALA A N 1
ATOM 2307 C CA . ALA A 1 286 ? 6.549 2.454 1.254 1.00 97.31 286 ALA A CA 1
ATOM 2308 C C . ALA A 1 286 ? 7.931 3.135 1.260 1.00 97.31 286 ALA A C 1
ATOM 2310 O O . ALA A 1 286 ? 8.007 4.343 1.485 1.00 97.31 286 ALA A O 1
ATOM 2311 N N . ASN A 1 287 ? 9.014 2.383 1.033 1.00 96.75 287 ASN A N 1
ATOM 2312 C CA . ASN A 1 287 ? 10.388 2.896 1.044 1.00 96.75 287 ASN A CA 1
ATOM 2313 C C . ASN A 1 287 ? 10.816 3.559 -0.274 1.00 96.75 287 ASN A C 1
ATOM 2315 O O . ASN A 1 287 ? 11.934 4.072 -0.352 1.00 96.75 287 ASN A O 1
ATOM 2319 N N . GLY A 1 288 ? 9.955 3.574 -1.294 1.00 95.25 288 GLY A N 1
ATOM 2320 C CA . GLY A 1 288 ? 10.205 4.340 -2.513 1.00 95.25 288 GLY A CA 1
ATOM 2321 C C . GLY A 1 288 ? 10.286 5.848 -2.246 1.00 95.25 288 GLY A C 1
ATOM 2322 O O . GLY A 1 288 ? 9.824 6.336 -1.214 1.00 95.25 288 GLY A O 1
ATOM 2323 N N . PHE A 1 289 ? 10.860 6.621 -3.172 1.00 94.06 289 PHE A N 1
ATOM 2324 C CA . PHE A 1 289 ? 10.823 8.092 -3.078 1.00 94.06 289 PHE A CA 1
ATOM 2325 C C . PHE A 1 289 ? 9.431 8.645 -3.390 1.00 94.06 289 PHE A C 1
ATOM 2327 O O . PHE A 1 289 ? 9.045 9.708 -2.898 1.00 94.06 289 PHE A O 1
ATOM 2334 N N . ARG A 1 290 ? 8.667 7.891 -4.183 1.00 95.38 290 ARG A N 1
ATOM 2335 C CA . ARG A 1 290 ? 7.257 8.113 -4.476 1.00 95.38 290 ARG A CA 1
ATOM 2336 C C . ARG A 1 290 ? 6.500 6.804 -4.291 1.00 95.38 290 ARG A C 1
ATOM 2338 O O . ARG A 1 290 ? 7.044 5.733 -4.566 1.00 95.38 290 ARG A O 1
ATOM 2345 N N . PHE A 1 291 ? 5.251 6.909 -3.850 1.00 97.00 291 PHE A N 1
ATOM 2346 C CA . PHE A 1 291 ? 4.328 5.788 -3.759 1.00 97.00 291 PHE A CA 1
ATOM 2347 C C . PHE A 1 291 ? 3.068 6.070 -4.581 1.00 97.00 291 PHE A C 1
ATOM 2349 O O . PHE A 1 291 ? 2.523 7.170 -4.501 1.00 97.00 291 PHE A O 1
ATOM 2356 N N . TYR A 1 292 ? 2.591 5.069 -5.322 1.00 97.44 292 TYR A N 1
ATOM 2357 C CA . TYR A 1 292 ? 1.261 5.079 -5.933 1.00 97.44 292 TYR A CA 1
ATOM 2358 C C . TYR A 1 292 ? 0.516 3.805 -5.553 1.00 97.44 292 TYR A C 1
ATOM 2360 O O . TYR A 1 292 ? 1.048 2.697 -5.611 1.00 97.44 292 TYR A O 1
ATOM 2368 N N . GLY A 1 293 ? -0.748 3.949 -5.175 1.00 96.31 293 GLY A N 1
ATOM 2369 C CA . GLY A 1 293 ? -1.565 2.829 -4.739 1.00 96.31 293 GLY A CA 1
ATOM 2370 C C . GLY A 1 293 ? -2.927 2.818 -5.409 1.00 96.31 293 GLY A C 1
ATOM 2371 O O . GLY A 1 293 ? -3.465 3.852 -5.794 1.00 96.31 293 GLY A O 1
ATOM 2372 N N . THR A 1 294 ? -3.526 1.633 -5.491 1.00 95.25 294 THR A N 1
ATOM 2373 C CA . THR A 1 294 ? -4.868 1.475 -6.065 1.00 95.25 294 THR A CA 1
ATOM 2374 C C . THR A 1 294 ? -5.908 2.301 -5.298 1.00 95.25 294 THR A C 1
ATOM 2376 O O . THR A 1 294 ? -6.025 2.124 -4.075 1.00 95.25 294 THR A O 1
ATOM 2379 N N . PRO A 1 295 ? -6.704 3.148 -5.979 1.00 90.25 295 PRO A N 1
ATOM 2380 C CA . PRO A 1 295 ? -7.769 3.922 -5.354 1.00 90.25 295 PRO A CA 1
ATOM 2381 C C . PRO A 1 295 ? -8.740 3.053 -4.548 1.00 90.25 295 PRO A C 1
ATOM 2383 O O . PRO A 1 295 ? -9.083 1.937 -4.930 1.00 90.25 295 PRO A O 1
ATOM 2386 N N . ARG A 1 296 ? -9.211 3.583 -3.412 1.00 86.06 296 ARG A N 1
ATOM 2387 C CA . ARG A 1 296 ? -10.153 2.929 -2.475 1.00 86.06 296 ARG A CA 1
ATOM 2388 C C . ARG A 1 296 ? -9.651 1.655 -1.785 1.00 86.06 296 ARG A C 1
ATOM 2390 O O . ARG A 1 296 ? -10.371 1.116 -0.943 1.00 86.06 296 ARG A O 1
ATOM 2397 N N . SER A 1 297 ? -8.432 1.198 -2.061 1.00 90.25 297 SER A N 1
ATOM 2398 C CA . SER A 1 297 ? -7.813 0.132 -1.277 1.00 90.25 297 SER A CA 1
ATOM 2399 C C . SER A 1 297 ? -7.414 0.666 0.097 1.00 90.25 297 SER A C 1
ATOM 2401 O O . SER A 1 297 ? -6.619 1.600 0.216 1.00 90.25 297 SER A O 1
ATOM 2403 N N . THR A 1 298 ? -7.957 0.062 1.157 1.00 88.81 298 THR A N 1
ATOM 2404 C CA . THR A 1 298 ? -7.558 0.376 2.538 1.00 88.81 298 THR A CA 1
ATOM 2405 C C . THR A 1 298 ? -6.083 0.070 2.767 1.00 88.81 298 THR A C 1
ATOM 2407 O O . THR A 1 298 ? -5.435 0.767 3.539 1.00 88.81 298 THR A O 1
ATOM 2410 N N . PHE A 1 299 ? -5.552 -0.929 2.057 1.00 92.38 299 PHE A N 1
ATOM 2411 C CA . PHE A 1 299 ? -4.145 -1.300 2.102 1.00 92.38 299 PHE A CA 1
ATOM 2412 C C . PHE A 1 299 ? -3.259 -0.246 1.428 1.00 92.38 299 PHE A C 1
ATOM 2414 O O . PHE A 1 299 ? -2.311 0.235 2.040 1.00 92.38 299 PHE A O 1
ATOM 2421 N N . SER A 1 300 ? -3.633 0.212 0.224 1.00 95.12 300 SER A N 1
ATOM 2422 C CA . SER A 1 300 ? -2.948 1.330 -0.445 1.00 95.12 300 SER A CA 1
ATOM 2423 C C . SER A 1 300 ? -2.960 2.589 0.417 1.00 95.12 300 SER A C 1
ATOM 2425 O O . SER A 1 300 ? -1.932 3.237 0.565 1.00 95.12 300 SER A O 1
ATOM 2427 N N . LYS A 1 301 ? -4.112 2.921 1.023 1.00 92.19 301 LYS A N 1
ATOM 2428 C CA . LYS A 1 301 ? -4.234 4.104 1.886 1.00 92.19 301 LYS A CA 1
ATOM 2429 C C . LYS A 1 301 ? -3.372 3.982 3.144 1.00 92.19 301 LYS A C 1
ATOM 2431 O O . LYS A 1 301 ? -2.816 4.976 3.591 1.00 92.19 301 LYS A O 1
ATOM 2436 N N . TYR A 1 302 ? -3.242 2.782 3.703 1.00 92.62 302 TYR A N 1
ATOM 2437 C CA . TYR A 1 302 ? -2.338 2.532 4.821 1.00 92.62 302 TYR A CA 1
ATOM 2438 C C . TYR A 1 302 ? -0.866 2.752 4.435 1.00 92.62 302 TYR A C 1
ATOM 2440 O O . TYR A 1 302 ? -0.137 3.428 5.163 1.00 92.62 302 TYR A O 1
ATOM 2448 N N . ILE A 1 303 ? -0.438 2.250 3.273 1.00 95.75 303 ILE A N 1
ATOM 2449 C CA . ILE A 1 303 ? 0.923 2.483 2.777 1.00 95.75 303 ILE A CA 1
ATOM 2450 C C . ILE A 1 303 ? 1.159 3.983 2.555 1.00 95.75 303 ILE A C 1
ATOM 2452 O O . ILE A 1 303 ? 2.089 4.542 3.129 1.00 95.75 303 ILE A O 1
ATOM 2456 N N . ASP A 1 304 ? 0.283 4.641 1.796 1.00 94.19 304 ASP A N 1
ATOM 2457 C CA . ASP A 1 304 ? 0.414 6.051 1.409 1.00 94.19 304 ASP A CA 1
ATOM 2458 C C . ASP A 1 304 ? 0.369 7.019 2.598 1.00 94.19 304 ASP A C 1
ATOM 2460 O O . ASP A 1 304 ? 1.161 7.948 2.691 1.00 94.19 304 ASP A O 1
ATOM 2464 N N . LYS A 1 305 ? -0.560 6.806 3.537 1.00 90.75 305 LYS A N 1
ATOM 2465 C CA . LYS A 1 305 ? -0.845 7.766 4.618 1.00 90.75 305 LYS A CA 1
ATOM 2466 C C . LYS A 1 305 ? -0.189 7.413 5.944 1.00 90.75 305 LYS A C 1
ATOM 2468 O O . LYS A 1 305 ? -0.414 8.102 6.936 1.00 90.75 305 LYS A O 1
ATOM 2473 N N . THR A 1 306 ? 0.540 6.304 6.029 1.00 92.44 306 THR A N 1
ATOM 2474 C CA . THR A 1 306 ? 1.214 5.897 7.271 1.00 92.44 306 THR A CA 1
ATOM 2475 C C . THR A 1 306 ? 2.632 5.433 7.011 1.00 92.44 306 THR A C 1
ATOM 2477 O O . THR A 1 306 ? 3.561 6.068 7.501 1.00 92.44 306 THR A O 1
ATOM 2480 N N . LEU A 1 307 ? 2.827 4.376 6.225 1.00 95.75 307 LEU A N 1
ATOM 2481 C CA . LEU A 1 307 ? 4.167 3.815 6.051 1.00 95.75 307 LEU A CA 1
ATOM 2482 C C . LEU A 1 307 ? 5.094 4.737 5.258 1.00 95.75 307 L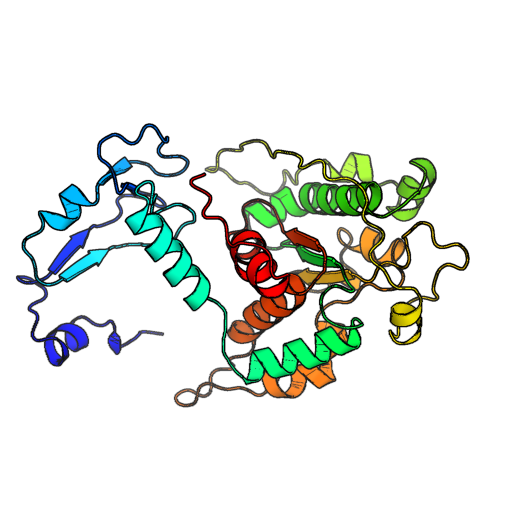EU A C 1
ATOM 2484 O O . LEU A 1 307 ? 6.204 5.017 5.705 1.00 95.75 307 LEU A O 1
ATOM 2488 N N . HIS A 1 308 ? 4.641 5.231 4.106 1.00 95.38 308 HIS A N 1
ATOM 2489 C CA . HIS A 1 308 ? 5.468 6.043 3.224 1.00 95.38 308 HIS A CA 1
ATOM 2490 C C . HIS A 1 308 ? 5.924 7.354 3.889 1.00 95.38 308 HIS A C 1
ATOM 2492 O O . HIS A 1 308 ? 7.122 7.633 3.837 1.00 95.38 308 HIS A O 1
ATOM 2498 N N . PRO A 1 309 ? 5.074 8.136 4.591 1.00 93.19 309 PRO A N 1
ATOM 2499 C CA . PRO A 1 309 ? 5.529 9.321 5.315 1.00 93.19 309 PRO A CA 1
ATOM 2500 C C . PRO A 1 309 ? 6.592 8.989 6.365 1.00 93.19 309 PRO A C 1
ATOM 2502 O O . PRO A 1 309 ? 7.642 9.628 6.398 1.00 93.19 309 PRO A O 1
ATOM 2505 N N . LEU A 1 310 ? 6.378 7.926 7.148 1.00 92.88 310 LEU A N 1
ATOM 2506 C CA . LEU A 1 310 ? 7.303 7.523 8.208 1.00 92.88 310 LEU A CA 1
ATOM 2507 C C . LEU A 1 310 ? 8.661 7.062 7.662 1.00 92.88 310 LEU A C 1
ATOM 2509 O O . LEU A 1 310 ? 9.691 7.452 8.206 1.00 92.88 310 LEU A O 1
ATOM 2513 N N . TYR A 1 311 ? 8.693 6.292 6.573 1.00 93.38 311 TYR A N 1
ATOM 2514 C CA . TYR A 1 311 ? 9.951 5.848 5.955 1.00 93.38 311 TYR A CA 1
ATOM 2515 C C . TYR A 1 311 ? 10.628 6.925 5.099 1.00 93.38 311 TYR A C 1
ATOM 2517 O O . TYR A 1 311 ? 11.854 6.965 4.990 1.00 93.38 311 TYR A O 1
ATOM 2525 N N . SER A 1 312 ? 9.859 7.851 4.523 1.00 87.69 312 SER A N 1
ATOM 2526 C CA . SER A 1 312 ? 10.411 8.981 3.771 1.00 87.69 312 SER A CA 1
ATOM 2527 C C . SER A 1 312 ? 10.898 10.127 4.667 1.00 87.69 312 SER A C 1
ATOM 2529 O O . SER A 1 312 ? 11.585 11.023 4.171 1.00 87.69 312 SER A O 1
ATOM 2531 N N . GLY A 1 313 ? 10.628 10.074 5.977 1.00 86.31 313 GLY A N 1
ATOM 2532 C CA . GLY A 1 313 ? 10.953 11.132 6.937 1.00 86.31 313 GLY A CA 1
ATOM 2533 C C . GLY A 1 313 ? 10.056 12.366 6.807 1.00 86.31 313 GLY A C 1
ATOM 2534 O O . GLY A 1 313 ? 10.428 13.440 7.270 1.00 86.31 313 GLY A O 1
ATOM 2535 N N . LYS A 1 314 ? 8.901 12.224 6.150 1.00 85.75 314 LYS A N 1
ATOM 2536 C CA . LYS A 1 314 ? 7.873 13.263 6.060 1.00 85.75 314 LYS A CA 1
ATOM 2537 C C . LYS A 1 314 ? 7.024 13.257 7.327 1.00 85.75 314 LYS A C 1
ATOM 2539 O O . LYS A 1 314 ? 6.927 12.257 8.041 1.00 85.75 314 LYS A O 1
ATOM 2544 N N . GLU A 1 315 ? 6.374 14.382 7.587 1.00 85.50 315 GLU A N 1
ATOM 2545 C CA . GLU A 1 315 ? 5.419 14.481 8.680 1.00 85.50 315 GLU A CA 1
ATOM 2546 C C . GLU A 1 315 ? 4.214 13.557 8.450 1.00 85.50 315 GLU A C 1
ATOM 2548 O O . GLU A 1 315 ? 3.703 13.418 7.336 1.00 85.50 315 GLU A O 1
ATOM 2553 N N . LEU A 1 316 ? 3.764 12.901 9.522 1.00 88.06 316 LEU A N 1
ATOM 2554 C CA . LEU A 1 316 ? 2.580 12.056 9.488 1.00 88.06 316 LEU A CA 1
ATOM 2555 C C . LEU A 1 316 ? 1.331 12.918 9.685 1.00 88.06 316 LEU A C 1
ATOM 2557 O O . LEU A 1 316 ? 0.996 13.270 10.814 1.00 88.06 316 LEU A O 1
ATOM 2561 N N . LEU A 1 317 ? 0.622 13.203 8.596 1.00 85.62 317 LEU A N 1
ATOM 2562 C CA . LEU A 1 317 ? -0.606 13.993 8.633 1.00 85.62 317 LEU A CA 1
ATOM 2563 C C . LEU A 1 317 ? -1.841 13.114 8.881 1.00 85.62 317 LEU A C 1
ATOM 2565 O O . LEU A 1 317 ? -2.050 12.073 8.243 1.00 85.62 317 LEU A O 1
ATOM 2569 N N . ILE A 1 318 ? -2.690 13.544 9.815 1.00 87.00 318 ILE A N 1
ATOM 2570 C CA . ILE A 1 318 ? -3.996 12.929 10.057 1.00 87.00 318 ILE A CA 1
ATOM 2571 C C . ILE A 1 318 ? -5.029 13.631 9.181 1.00 87.00 318 ILE A C 1
ATOM 2573 O O . ILE A 1 318 ? -5.577 14.664 9.543 1.00 87.00 318 ILE A O 1
ATOM 2577 N N . GLU A 1 319 ? -5.300 13.048 8.016 1.00 82.75 319 GLU A N 1
ATOM 2578 C CA . GLU A 1 319 ? -6.478 13.413 7.232 1.00 82.75 319 GLU A CA 1
ATOM 2579 C C . GLU A 1 319 ? -7.747 13.102 8.022 1.00 82.75 319 GLU A C 1
ATOM 2581 O O . GLU A 1 319 ? -7.869 12.023 8.623 1.00 82.75 319 GLU A O 1
ATOM 2586 N N . LEU A 1 320 ? -8.689 14.037 7.974 1.00 80.12 320 LEU A N 1
ATOM 2587 C CA . LEU A 1 320 ? -10.022 13.842 8.516 1.00 80.12 320 LEU A CA 1
ATOM 2588 C C . LEU A 1 320 ? -10.982 13.290 7.460 1.00 80.12 320 LEU A C 1
ATOM 2590 O O . LEU A 1 320 ? -11.946 12.648 7.861 1.00 80.12 320 LEU A O 1
ATOM 2594 N N . GLU A 1 321 ? -10.697 13.438 6.156 1.00 67.62 321 GLU A N 1
ATOM 2595 C CA . GLU A 1 321 ? -11.473 12.897 5.019 1.00 67.62 321 GLU A CA 1
ATOM 2596 C C . GLU A 1 321 ? -10.593 12.459 3.841 1.00 67.62 321 GLU A C 1
ATOM 2598 O O . GLU A 1 321 ? -9.460 12.970 3.721 1.00 67.62 321 GLU A O 1
#

Organism: NCBI:txid60492

Secondary structure (DSSP, 8-state):
---GGGSHHHHHHHH---TTTSEEEE--SSTT-EEEES-TT-----TT-SEEEEHHHHHT--SSEEEES---STTSEE--SHHHHHHHHHHHHHTS---HHHHHHHHHHHHHTTSTTSSEEEEE--SSHHHHHTHHHHHHHHHHHHHHHH----HHHHHHHTTT-HHHHTS--TTS--TT------------------HHHHHHS--SSPPPSS-SSTT--EEEEE--SSGGG-TTTHHHHHH-S-EEEGGGGHHHHHHHHH-B-TTT--B-HHHHHHHHHHHHHHTSSEEEE-TT-HHHHHIIIIIHHHHHT--------

Foldseek 3Di:
DDPVCPDPVNCCVPVVDDPVAQEDEDEAPDDQAEAEEADPPDPDDSVPYNDYDYVVNVVPDPHNYYHYPDPDDPLSYFPPDPVVQVVVLVVLQVVQDPPPLLVQLLQVVCVLLLHFAQAAFEEAECDDQPSVQLRLLQLLVVLVVCCVQQFPDDPVRLCVLLVVCNVVSNDTPPVRDPVDDDDDDDDDDDDHHDPRHDPVSLVSHDFQADDDPDPRRQQGAYEYHYPDPDQCPPSRNVSNVSRHRHYHYPVVRVVSCPVLQCDADPPPRHRCNVVSSLSSSLLNNLRYSHYDYGPPPPSSCSSVQRSNCVNNVHDRDDDSD